Protein AF-A0A9D9C071-F1 (afdb_monomer)

Structure (mmCIF, N/CA/C/O backbone):
data_AF-A0A9D9C071-F1
#
_entry.id   AF-A0A9D9C071-F1
#
loop_
_atom_site.group_PDB
_atom_site.id
_atom_site.type_symbol
_atom_site.label_atom_id
_atom_site.label_alt_id
_atom_site.label_comp_id
_atom_site.label_asym_id
_atom_site.label_entity_id
_atom_site.label_seq_id
_atom_site.pdbx_PDB_ins_code
_atom_site.Cartn_x
_atom_site.Cartn_y
_atom_site.Cartn_z
_atom_site.occupancy
_atom_site.B_iso_or_equiv
_atom_site.auth_seq_id
_atom_site.auth_comp_id
_atom_site.auth_asym_id
_atom_site.auth_atom_id
_atom_site.pdbx_PDB_model_num
ATOM 1 N N . MET A 1 1 ? -13.114 8.561 6.175 1.00 58.69 1 MET A N 1
ATOM 2 C CA . MET A 1 1 ? -12.025 7.563 6.125 1.00 58.69 1 MET A CA 1
ATOM 3 C C . MET A 1 1 ? -11.274 7.795 4.827 1.00 58.69 1 MET A C 1
ATOM 5 O O . MET A 1 1 ? -11.938 8.010 3.815 1.00 58.69 1 MET A O 1
ATOM 9 N N . SER A 1 2 ? -9.944 7.856 4.873 1.00 79.31 2 SER A N 1
ATOM 10 C CA . SER A 1 2 ? -9.124 8.100 3.685 1.00 79.31 2 SER A CA 1
ATOM 11 C C . SER A 1 2 ? -9.409 7.060 2.600 1.00 79.31 2 SER A C 1
ATOM 13 O O . SER A 1 2 ? -9.508 5.869 2.895 1.00 79.31 2 SER A O 1
ATOM 15 N N . LYS A 1 3 ? -9.558 7.499 1.346 1.00 92.31 3 LYS A N 1
ATOM 16 C CA . LYS A 1 3 ? -9.709 6.593 0.192 1.00 92.31 3 LYS A CA 1
ATOM 17 C C . LYS A 1 3 ? -8.355 6.096 -0.331 1.00 92.31 3 LYS A C 1
ATOM 19 O O . LYS A 1 3 ? -8.338 5.247 -1.217 1.00 92.31 3 LYS A O 1
ATOM 24 N N . LEU A 1 4 ? -7.244 6.619 0.193 1.00 95.81 4 LEU A N 1
ATOM 25 C CA . LEU A 1 4 ? -5.896 6.367 -0.314 1.00 95.81 4 LEU A CA 1
ATOM 26 C C . LEU A 1 4 ? -5.486 4.903 -0.146 1.00 95.81 4 LEU A C 1
ATOM 28 O O . LEU A 1 4 ? -5.145 4.269 -1.134 1.00 95.81 4 LEU A O 1
ATOM 32 N N . LEU A 1 5 ? -5.636 4.323 1.050 1.00 96.06 5 LEU A N 1
ATOM 33 C CA . LEU A 1 5 ? -5.298 2.911 1.273 1.00 96.06 5 LEU A CA 1
ATOM 34 C C . LEU A 1 5 ? -6.132 1.965 0.395 1.00 96.06 5 LEU A C 1
ATOM 36 O O . LEU A 1 5 ? -5.618 0.991 -0.146 1.00 96.06 5 LEU A O 1
ATOM 40 N N . ALA A 1 6 ? -7.417 2.270 0.200 1.00 96.31 6 ALA A N 1
ATOM 41 C CA . ALA A 1 6 ? -8.261 1.483 -0.696 1.00 96.31 6 ALA A CA 1
ATOM 42 C C . ALA A 1 6 ? -7.769 1.558 -2.154 1.00 96.31 6 ALA A C 1
ATOM 44 O O . ALA A 1 6 ? -7.743 0.542 -2.842 1.00 96.31 6 ALA A O 1
ATOM 45 N N . ARG A 1 7 ? -7.336 2.740 -2.615 1.00 98.00 7 ARG A N 1
ATOM 46 C CA . ARG A 1 7 ? -6.738 2.922 -3.947 1.00 98.00 7 ARG A CA 1
ATOM 47 C C . ARG A 1 7 ? -5.400 2.202 -4.080 1.00 98.00 7 ARG A C 1
ATOM 49 O O . ARG A 1 7 ? -5.213 1.525 -5.083 1.00 98.00 7 ARG A O 1
ATOM 56 N N . ALA A 1 8 ? -4.531 2.288 -3.072 1.00 98.12 8 ALA A N 1
ATOM 57 C CA . ALA A 1 8 ? -3.249 1.584 -3.041 1.00 98.12 8 ALA A CA 1
ATOM 58 C C . ALA A 1 8 ? -3.438 0.077 -3.263 1.00 98.12 8 ALA A C 1
ATOM 60 O O . ALA A 1 8 ? -2.800 -0.518 -4.124 1.00 98.12 8 ALA A O 1
ATOM 61 N N . LYS A 1 9 ? -4.406 -0.522 -2.560 1.00 98.31 9 LYS A N 1
ATOM 62 C CA . LYS A 1 9 ? -4.756 -1.940 -2.713 1.00 98.31 9 LYS A CA 1
ATOM 63 C C . LYS A 1 9 ? -5.268 -2.291 -4.103 1.00 98.31 9 LYS A C 1
ATOM 65 O O . LYS A 1 9 ? -4.853 -3.297 -4.661 1.00 98.31 9 LYS A O 1
ATOM 70 N N . VAL A 1 10 ? -6.165 -1.477 -4.664 1.00 98.50 10 VAL A N 1
ATOM 71 C CA . VAL A 1 10 ? -6.670 -1.700 -6.030 1.00 98.50 10 VAL A CA 1
ATOM 72 C C . VAL A 1 10 ? -5.521 -1.642 -7.034 1.00 98.50 10 VAL A C 1
ATOM 74 O O . VAL A 1 10 ? -5.414 -2.517 -7.884 1.00 98.50 10 VAL A O 1
ATOM 77 N N . LYS A 1 11 ? -4.625 -0.661 -6.898 1.00 98.69 11 LYS A N 1
ATOM 78 C CA . LYS A 1 11 ? -3.434 -0.536 -7.742 1.00 98.69 11 LYS A CA 1
ATOM 79 C C . LYS A 1 11 ? -2.515 -1.746 -7.623 1.00 98.69 11 LYS A C 1
ATOM 81 O O . LYS A 1 11 ? -2.130 -2.308 -8.638 1.00 98.69 11 LYS A O 1
ATOM 86 N N . ARG A 1 12 ? -2.273 -2.233 -6.408 1.00 98.62 12 ARG A N 1
ATOM 87 C CA . ARG A 1 12 ? -1.483 -3.447 -6.186 1.00 98.62 12 ARG A CA 1
ATOM 88 C C . ARG A 1 12 ? -2.107 -4.704 -6.807 1.00 98.62 12 ARG A C 1
ATOM 90 O O . ARG A 1 12 ? -1.380 -5.530 -7.354 1.00 98.62 12 ARG A O 1
ATOM 97 N N . VAL A 1 13 ? -3.432 -4.848 -6.738 1.00 98.62 13 VAL A N 1
ATOM 98 C CA . VAL A 1 13 ? -4.162 -5.957 -7.380 1.00 98.62 13 VAL A CA 1
ATOM 99 C C . VAL A 1 13 ? -4.065 -5.872 -8.902 1.00 98.62 13 VAL A C 1
ATOM 101 O O . VAL A 1 13 ? -3.832 -6.892 -9.540 1.00 98.62 13 VAL A O 1
ATOM 104 N N . ASN A 1 14 ? -4.201 -4.676 -9.477 1.00 98.69 14 ASN A N 1
ATOM 105 C CA . ASN A 1 14 ? -4.024 -4.486 -10.915 1.00 98.69 14 ASN A CA 1
ATOM 106 C C . ASN A 1 14 ? -2.598 -4.851 -11.339 1.00 98.69 14 ASN A C 1
ATOM 108 O O . ASN A 1 14 ? -2.439 -5.680 -12.222 1.00 98.69 14 ASN A O 1
ATOM 112 N N . ALA A 1 15 ? -1.581 -4.367 -10.617 1.00 98.56 15 ALA A N 1
ATOM 113 C CA . ALA A 1 15 ? -0.191 -4.728 -10.883 1.00 98.56 15 ALA A CA 1
ATOM 114 C C . ALA A 1 15 ? 0.057 -6.246 -10.839 1.00 98.56 15 ALA A C 1
ATOM 116 O O . ALA A 1 15 ? 0.862 -6.753 -11.612 1.00 98.56 15 ALA A O 1
ATOM 117 N N . GLU A 1 16 ? -0.626 -6.986 -9.953 1.00 98.56 16 GLU A N 1
ATOM 118 C CA . GLU A 1 16 ? -0.542 -8.453 -9.924 1.00 98.56 16 GLU A CA 1
ATOM 119 C C . GLU A 1 16 ? -1.108 -9.085 -11.191 1.00 98.56 16 GLU A C 1
ATOM 121 O O . GLU A 1 16 ? -0.517 -10.012 -11.743 1.00 98.56 16 GLU A O 1
ATOM 126 N N . TYR A 1 17 ? -2.273 -8.602 -11.617 1.00 98.50 17 TYR A N 1
ATOM 127 C CA . TYR A 1 17 ? -2.902 -9.060 -12.841 1.00 98.50 17 TYR A CA 1
ATOM 128 C C . TYR A 1 17 ? -1.988 -8.787 -14.037 1.00 98.50 17 TYR A C 1
ATOM 130 O O . TYR A 1 17 ? -1.718 -9.702 -14.808 1.00 98.50 17 TYR A O 1
ATOM 138 N N . ASP A 1 18 ? -1.448 -7.575 -14.147 1.00 98.31 18 ASP A N 1
ATOM 139 C CA . ASP A 1 18 ? -0.549 -7.192 -15.234 1.00 98.31 18 ASP A CA 1
ATOM 140 C C . ASP A 1 18 ? 0.714 -8.068 -15.221 1.00 98.31 18 ASP A C 1
ATOM 142 O O . ASP A 1 18 ? 1.057 -8.681 -16.230 1.00 98.31 18 ASP A O 1
ATOM 146 N N . TYR A 1 19 ? 1.321 -8.269 -14.045 1.00 97.94 19 TYR A N 1
ATOM 147 C CA . TYR A 1 19 ? 2.501 -9.122 -13.868 1.00 97.94 19 TYR A CA 1
ATOM 148 C C . TYR A 1 19 ? 2.303 -10.549 -14.396 1.00 97.94 19 TYR A C 1
ATOM 150 O O . TYR A 1 19 ? 3.177 -11.109 -15.059 1.00 97.94 19 TYR A O 1
ATOM 158 N N . GLN A 1 20 ? 1.139 -11.147 -14.134 1.00 97.81 20 GLN A N 1
ATOM 159 C CA . GLN A 1 20 ? 0.810 -12.501 -14.593 1.00 97.81 20 GLN A CA 1
ATOM 160 C C . GLN A 1 20 ? 0.660 -12.602 -16.117 1.00 97.81 20 GLN A C 1
ATOM 162 O O . GLN A 1 20 ? 0.746 -13.705 -16.660 1.00 97.81 20 GLN A O 1
ATOM 167 N N . ASN A 1 21 ? 0.456 -11.474 -16.797 1.00 97.75 21 ASN A N 1
ATOM 168 C CA . ASN A 1 21 ? 0.226 -11.390 -18.235 1.00 97.75 21 ASN A CA 1
ATOM 169 C C . ASN A 1 21 ? 1.410 -10.779 -19.010 1.00 97.75 21 ASN A C 1
ATOM 171 O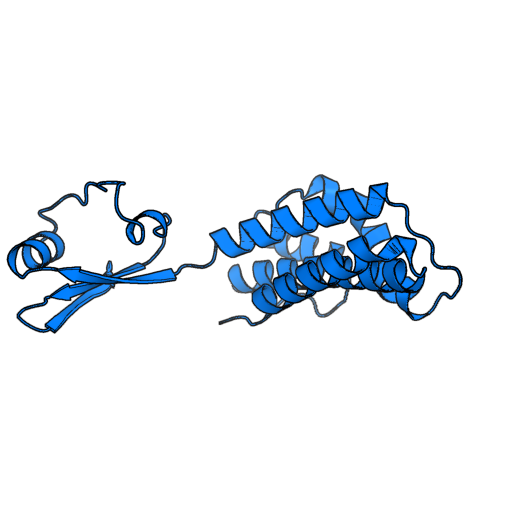 O . ASN A 1 21 ? 1.328 -10.685 -20.229 1.00 97.75 21 ASN A O 1
ATOM 175 N N . ILE A 1 22 ? 2.540 -10.465 -18.360 1.00 95.25 22 ILE A N 1
ATOM 176 C CA . ILE A 1 22 ? 3.752 -9.905 -19.005 1.00 95.25 22 ILE A CA 1
ATOM 177 C C . ILE A 1 22 ? 4.258 -10.748 -20.192 1.00 95.25 22 ILE A C 1
ATOM 179 O O . ILE A 1 22 ? 4.864 -10.227 -21.121 1.00 95.25 22 ILE A O 1
ATOM 183 N N . SER A 1 23 ? 4.020 -12.062 -20.193 1.00 94.12 23 SER A N 1
ATOM 184 C CA . SER A 1 23 ? 4.427 -12.936 -21.304 1.00 94.12 23 SER A CA 1
ATOM 185 C C . SER A 1 23 ? 3.551 -12.815 -22.555 1.00 94.12 23 SER A C 1
ATOM 187 O O . SER A 1 23 ? 3.905 -13.375 -23.593 1.00 94.12 23 SER A O 1
ATOM 189 N N . ILE A 1 24 ? 2.403 -12.142 -22.453 1.00 96.00 24 ILE A N 1
ATOM 190 C CA . ILE A 1 24 ? 1.425 -11.996 -23.533 1.00 96.00 24 ILE A CA 1
ATOM 191 C C . ILE A 1 24 ? 1.761 -10.786 -24.400 1.00 96.00 24 ILE A C 1
ATOM 193 O O . ILE A 1 24 ? 1.737 -10.899 -25.624 1.00 96.00 24 ILE A O 1
ATOM 197 N N . ASP A 1 25 ? 2.042 -9.650 -23.766 1.00 93.94 25 ASP A N 1
ATOM 198 C CA . ASP A 1 25 ? 2.227 -8.352 -24.412 1.00 93.94 25 ASP A CA 1
ATOM 199 C C . ASP A 1 25 ? 3.071 -7.451 -23.493 1.00 93.94 25 ASP A C 1
ATOM 201 O O . ASP A 1 25 ? 2.917 -7.502 -22.268 1.00 93.94 25 ASP A O 1
ATOM 205 N N . ASP A 1 26 ? 3.975 -6.658 -24.062 1.00 89.50 26 ASP A N 1
ATOM 206 C CA . ASP A 1 26 ? 4.862 -5.771 -23.304 1.00 89.50 26 ASP A CA 1
ATOM 207 C C . ASP A 1 26 ? 4.112 -4.603 -22.655 1.00 89.50 26 ASP A C 1
ATOM 209 O O . ASP A 1 26 ? 4.532 -4.150 -21.591 1.00 89.50 26 ASP A O 1
ATOM 213 N N . ALA A 1 27 ? 2.931 -4.231 -23.162 1.00 94.25 27 ALA A N 1
ATOM 214 C CA . ALA A 1 27 ? 2.045 -3.267 -22.507 1.00 94.25 27 ALA A CA 1
ATOM 215 C C . ALA A 1 27 ? 1.684 -3.665 -21.059 1.00 94.25 27 ALA A C 1
ATOM 217 O O . ALA A 1 27 ? 1.429 -2.805 -20.216 1.00 94.25 27 ALA A O 1
ATOM 218 N N . TYR A 1 28 ? 1.704 -4.963 -20.726 1.00 96.88 28 TYR A N 1
ATOM 219 C CA . TYR A 1 28 ? 1.502 -5.415 -19.346 1.00 96.88 28 TYR A CA 1
ATOM 220 C C . TYR A 1 28 ? 2.683 -5.088 -18.422 1.00 96.88 28 TYR A C 1
ATOM 222 O O . TYR A 1 28 ? 2.481 -4.953 -17.217 1.00 96.88 28 TYR A O 1
ATOM 230 N N . ILE A 1 29 ? 3.909 -4.950 -18.939 1.00 96.69 29 ILE A N 1
ATOM 231 C CA . ILE A 1 29 ? 5.049 -4.465 -18.143 1.00 96.69 29 ILE A CA 1
ATOM 232 C C . ILE A 1 29 ? 4.819 -2.999 -17.780 1.00 96.69 29 ILE A C 1
ATOM 234 O O . ILE A 1 29 ? 4.949 -2.635 -16.608 1.00 96.69 29 ILE A O 1
ATOM 238 N N . ASP A 1 30 ? 4.424 -2.189 -18.761 1.00 97.25 30 ASP A N 1
ATOM 239 C CA . ASP A 1 30 ? 4.143 -0.764 -18.590 1.00 97.25 30 ASP A CA 1
ATOM 240 C C . ASP A 1 30 ? 3.071 -0.549 -17.516 1.00 97.25 30 ASP A C 1
ATOM 242 O O . ASP A 1 30 ? 3.295 0.152 -16.520 1.00 97.25 30 ASP A O 1
ATOM 246 N N . ASP A 1 31 ? 1.932 -1.232 -17.667 1.00 97.69 31 ASP A N 1
ATOM 247 C CA . ASP A 1 31 ? 0.815 -1.160 -16.728 1.00 97.69 31 ASP A CA 1
ATOM 248 C C . ASP A 1 31 ? 1.200 -1.683 -15.335 1.00 97.69 31 ASP A C 1
ATOM 250 O O . ASP A 1 31 ? 0.845 -1.062 -14.324 1.00 97.69 31 ASP A O 1
ATOM 254 N N . CYS A 1 32 ? 1.978 -2.770 -15.252 1.00 98.31 32 CYS A N 1
ATOM 255 C CA . CYS A 1 32 ? 2.451 -3.321 -13.981 1.00 98.31 32 CYS A CA 1
ATOM 256 C C . CYS A 1 32 ? 3.307 -2.302 -13.217 1.00 98.31 32 CYS A C 1
ATOM 258 O O . CYS A 1 32 ? 3.025 -2.001 -12.051 1.00 98.31 32 CYS A O 1
ATOM 260 N N . CYS A 1 33 ? 4.313 -1.726 -13.879 1.00 98.38 33 CYS A N 1
ATOM 261 C CA . CYS A 1 33 ? 5.214 -0.731 -13.305 1.00 98.38 33 CYS A CA 1
ATOM 262 C C . CYS A 1 33 ? 4.460 0.530 -12.862 1.00 98.38 33 CYS A C 1
ATOM 264 O O . CYS A 1 33 ? 4.638 0.992 -11.730 1.00 98.38 33 CYS A O 1
ATOM 266 N N . TYR A 1 34 ? 3.557 1.043 -13.700 1.00 98.00 34 TYR A N 1
ATOM 267 C CA . TYR A 1 34 ? 2.714 2.188 -13.355 1.00 98.00 34 TYR A CA 1
ATOM 268 C C . TYR A 1 34 ? 1.827 1.902 -12.136 1.00 98.00 34 TYR A C 1
ATOM 270 O O . TYR A 1 34 ? 1.708 2.714 -11.215 1.00 98.00 34 TYR A O 1
ATOM 278 N N . ASN A 1 35 ? 1.193 0.730 -12.095 1.00 98.50 35 ASN A N 1
ATOM 279 C CA . ASN A 1 35 ? 0.321 0.359 -10.989 1.00 98.50 35 ASN A CA 1
ATOM 280 C C . ASN A 1 35 ? 1.101 0.117 -9.684 1.00 98.50 35 ASN A C 1
ATOM 282 O O . ASN A 1 35 ? 0.581 0.453 -8.618 1.00 98.50 35 ASN A O 1
ATOM 286 N N . LEU A 1 36 ? 2.335 -0.398 -9.736 1.00 98.62 36 LEU A N 1
ATOM 287 C CA . LEU A 1 36 ? 3.209 -0.526 -8.563 1.00 98.62 36 LEU A CA 1
ATOM 288 C C . LEU A 1 36 ? 3.632 0.834 -7.999 1.00 98.62 36 LEU A C 1
ATOM 290 O O . LEU A 1 36 ? 3.521 1.047 -6.790 1.00 98.62 36 LEU A O 1
ATOM 294 N N . GLU A 1 37 ? 4.052 1.762 -8.859 1.00 98.00 37 GLU A N 1
ATOM 295 C CA . GLU A 1 37 ? 4.381 3.137 -8.465 1.00 98.00 37 GLU A CA 1
ATOM 296 C C . GLU A 1 37 ? 3.190 3.786 -7.744 1.00 98.00 37 GLU A C 1
ATOM 298 O O . GLU A 1 37 ? 3.295 4.171 -6.575 1.00 98.00 37 GLU A O 1
ATOM 303 N N . GLN A 1 38 ? 2.011 3.763 -8.372 1.00 97.81 38 GLN A N 1
ATOM 304 C CA . GLN A 1 38 ? 0.789 4.333 -7.805 1.00 97.81 38 GLN A CA 1
ATOM 305 C C . GLN A 1 38 ? 0.373 3.660 -6.489 1.00 97.81 38 GLN A C 1
ATOM 307 O O . GLN A 1 38 ? -0.144 4.322 -5.582 1.00 97.81 38 GLN A O 1
ATOM 312 N N . ALA A 1 39 ? 0.569 2.344 -6.359 1.00 98.44 39 ALA A N 1
ATOM 313 C CA . ALA A 1 39 ? 0.270 1.621 -5.127 1.00 98.44 39 ALA A CA 1
ATOM 314 C C . ALA A 1 39 ? 1.116 2.142 -3.955 1.00 98.44 39 ALA A C 1
ATOM 316 O O . ALA A 1 39 ? 0.568 2.442 -2.888 1.00 98.44 39 ALA A O 1
ATOM 317 N N . ILE A 1 40 ? 2.423 2.305 -4.171 1.00 98.44 40 ILE A N 1
ATOM 318 C CA . ILE A 1 40 ? 3.354 2.848 -3.177 1.00 98.44 40 ILE A CA 1
ATOM 319 C C . ILE A 1 40 ? 3.007 4.305 -2.871 1.00 98.44 40 ILE A C 1
ATOM 321 O O . ILE A 1 40 ? 2.882 4.666 -1.699 1.00 98.44 40 ILE A O 1
ATOM 325 N N . GLU A 1 41 ? 2.787 5.134 -3.893 1.00 97.56 41 GLU A N 1
ATOM 326 C CA . GLU A 1 41 ? 2.461 6.550 -3.722 1.00 97.56 41 GLU A CA 1
ATOM 327 C C . GLU A 1 41 ? 1.218 6.729 -2.835 1.00 97.56 41 GLU A C 1
ATOM 329 O O . GLU A 1 41 ? 1.254 7.446 -1.828 1.00 97.56 41 GLU A O 1
ATOM 334 N N . PHE A 1 42 ? 0.119 6.033 -3.146 1.00 97.81 42 PHE A N 1
ATOM 335 C CA . PHE A 1 42 ? -1.103 6.107 -2.346 1.00 97.81 42 PHE A CA 1
ATOM 336 C C . PHE A 1 42 ? -0.906 5.603 -0.914 1.00 97.81 42 PHE A C 1
ATOM 338 O O . PHE A 1 42 ? -1.476 6.186 0.014 1.00 97.81 42 PHE A O 1
ATOM 345 N N . ALA A 1 43 ? -0.114 4.549 -0.710 1.00 97.88 43 ALA A N 1
ATOM 346 C CA . ALA A 1 43 ? 0.153 4.018 0.622 1.00 97.88 43 ALA A CA 1
ATOM 347 C C . ALA A 1 43 ? 0.985 4.998 1.470 1.00 97.88 43 ALA A C 1
ATOM 349 O O . ALA A 1 43 ? 0.649 5.255 2.626 1.00 97.88 43 ALA A O 1
ATOM 350 N N . LEU A 1 44 ? 2.007 5.638 0.894 1.00 97.88 44 LEU A N 1
ATOM 351 C CA . LEU A 1 44 ? 2.793 6.661 1.589 1.00 97.88 44 LEU A CA 1
ATOM 352 C C . LEU A 1 44 ? 1.955 7.902 1.914 1.00 97.88 44 LEU A C 1
ATOM 354 O O . LEU A 1 44 ? 2.013 8.398 3.040 1.00 97.88 44 LEU A O 1
ATOM 358 N N . LYS A 1 45 ? 1.122 8.372 0.977 1.00 97.00 45 LYS A N 1
ATOM 359 C CA . LYS A 1 45 ? 0.185 9.481 1.229 1.00 97.00 45 LYS A CA 1
ATOM 360 C C . LYS A 1 45 ? -0.783 9.146 2.365 1.00 97.00 45 LYS A C 1
ATOM 362 O O . LYS A 1 45 ? -1.030 9.987 3.226 1.00 97.00 45 LYS A O 1
ATOM 367 N N . TYR A 1 46 ? -1.281 7.908 2.408 1.00 96.50 46 TYR A N 1
ATOM 368 C CA . TYR A 1 46 ? -2.106 7.429 3.515 1.00 96.50 46 TYR A CA 1
ATOM 369 C C . TYR A 1 46 ? -1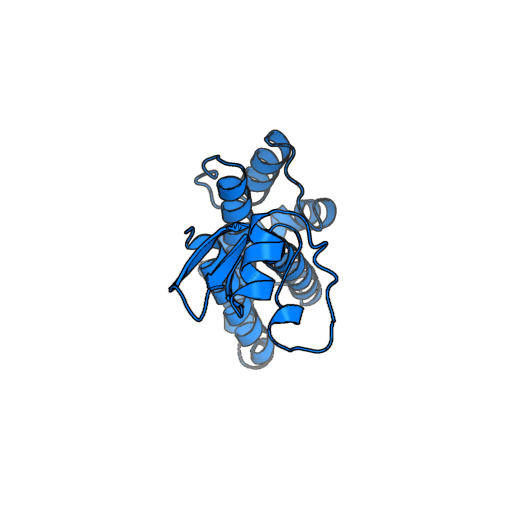.355 7.486 4.851 1.00 96.50 46 TYR A C 1
ATOM 371 O O . TYR A 1 46 ? -1.915 7.960 5.837 1.00 96.50 46 TYR A O 1
ATOM 379 N N . LEU A 1 47 ? -0.088 7.058 4.896 1.00 96.12 47 LEU A N 1
ATOM 380 C CA . LEU A 1 47 ? 0.724 7.164 6.110 1.00 96.12 47 LEU A CA 1
ATOM 381 C C . LEU A 1 47 ? 0.887 8.618 6.564 1.00 96.12 47 LEU A C 1
ATOM 383 O O . LEU A 1 47 ? 0.812 8.874 7.765 1.00 96.12 47 LEU A O 1
ATOM 387 N N . VAL A 1 48 ? 1.064 9.573 5.645 1.00 95.56 48 VAL A N 1
ATOM 388 C CA . VAL A 1 48 ? 1.150 10.997 6.010 1.00 95.56 48 VAL A CA 1
ATOM 389 C C . VAL A 1 48 ? -0.164 11.465 6.644 1.00 95.56 48 VAL A C 1
ATOM 391 O O . VAL A 1 48 ? -0.137 12.037 7.735 1.00 95.56 48 VAL A O 1
ATOM 394 N N . GLU A 1 49 ? -1.311 11.130 6.039 1.00 94.19 49 GLU A N 1
ATOM 395 C CA . GLU A 1 49 ? -2.632 11.463 6.597 1.00 94.19 49 GLU A CA 1
ATOM 396 C C . GLU A 1 49 ? -2.861 10.831 7.977 1.00 94.19 49 GLU A C 1
ATOM 398 O O . GLU A 1 49 ? -3.415 11.471 8.872 1.00 94.19 49 GLU A O 1
ATOM 403 N N . MET A 1 50 ? -2.419 9.587 8.189 1.00 91.12 50 MET A N 1
ATOM 404 C CA . MET A 1 50 ? -2.543 8.912 9.490 1.00 91.12 50 MET A CA 1
ATOM 405 C C . MET A 1 50 ? -1.672 9.542 10.579 1.00 91.12 50 MET A C 1
ATOM 407 O O . MET A 1 50 ? -1.963 9.367 11.762 1.00 91.12 50 MET A O 1
ATOM 411 N N . ASN A 1 51 ? -0.648 10.305 10.196 1.00 91.25 51 ASN A N 1
ATOM 412 C CA . ASN A 1 51 ? 0.161 11.112 11.107 1.00 91.25 51 ASN A CA 1
ATOM 413 C C . ASN A 1 51 ? -0.368 12.553 11.262 1.00 91.25 51 ASN A C 1
ATOM 415 O O . ASN A 1 51 ? 0.294 13.378 11.885 1.00 91.25 51 ASN A O 1
ATOM 419 N N . GLY A 1 52 ? -1.573 12.852 10.758 1.00 90.50 52 GLY A N 1
ATOM 420 C CA . GLY A 1 52 ? -2.274 14.118 10.998 1.00 90.50 52 GLY A CA 1
ATOM 421 C C . GLY A 1 52 ? -1.857 15.271 10.086 1.00 90.50 52 GLY A C 1
ATOM 422 O O . GLY A 1 52 ? -2.166 16.421 10.387 1.00 90.50 52 GLY A O 1
ATOM 423 N N . GLU A 1 53 ? -1.174 14.977 8.983 1.00 93.69 53 GLU A N 1
ATOM 424 C CA . GLU A 1 53 ? -0.612 15.971 8.069 1.00 93.69 53 GLU A CA 1
ATOM 425 C C . GLU A 1 53 ? -1.123 15.784 6.641 1.00 93.69 53 GLU A C 1
ATOM 427 O O . GLU A 1 53 ? -1.580 14.707 6.258 1.00 93.69 53 GLU A O 1
ATOM 432 N N . ASN A 1 54 ? -1.000 16.835 5.830 1.00 93.62 54 ASN A N 1
ATOM 433 C CA . ASN A 1 54 ? -1.257 16.737 4.397 1.00 93.62 54 ASN A CA 1
ATOM 434 C C . ASN A 1 54 ? -0.022 16.178 3.681 1.00 93.62 54 ASN A C 1
ATOM 436 O O . ASN A 1 54 ? 1.118 16.554 3.984 1.00 93.62 54 ASN A O 1
ATOM 440 N N . TYR A 1 55 ? -0.258 15.285 2.723 1.00 93.38 55 TYR A N 1
ATOM 441 C CA . TYR A 1 55 ? 0.787 14.747 1.860 1.00 93.38 55 TYR A CA 1
ATOM 442 C C . TYR A 1 55 ? 1.299 15.794 0.866 1.00 93.38 55 TYR A C 1
ATOM 444 O O . TYR A 1 55 ? 0.648 16.806 0.606 1.00 93.38 55 TYR A O 1
ATOM 452 N N . VAL A 1 56 ? 2.480 15.548 0.297 1.00 90.56 56 VAL A N 1
ATOM 453 C CA . VAL A 1 56 ? 3.047 16.437 -0.726 1.00 90.56 56 VAL A CA 1
ATOM 454 C C . VAL A 1 56 ? 2.292 16.233 -2.042 1.00 90.56 56 VAL A C 1
ATOM 456 O O . VAL A 1 56 ? 2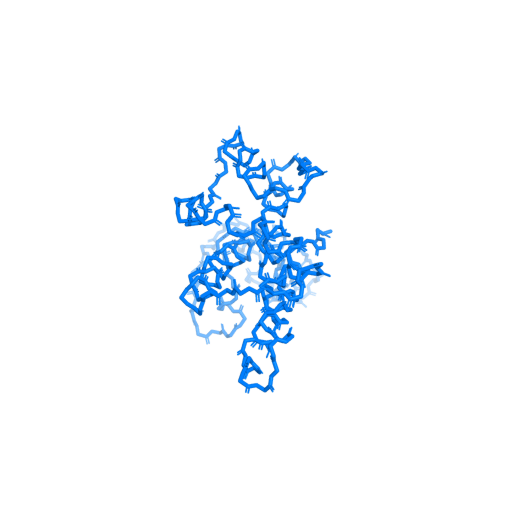.071 15.100 -2.458 1.00 90.56 56 VAL A O 1
ATOM 459 N N . GLU A 1 57 ? 1.880 17.303 -2.715 1.00 86.81 57 GLU A N 1
ATOM 460 C CA . GLU A 1 57 ? 1.194 17.220 -4.015 1.00 86.81 57 GLU A CA 1
ATOM 461 C C . GLU A 1 57 ? 2.196 17.151 -5.179 1.00 86.81 57 GLU A C 1
ATOM 463 O O . GLU A 1 57 ? 2.160 17.940 -6.118 1.00 86.81 57 GLU A O 1
ATOM 468 N N . ASN A 1 58 ? 3.131 16.209 -5.092 1.00 82.56 58 ASN A N 1
ATOM 469 C CA . ASN A 1 58 ? 3.989 15.797 -6.193 1.00 82.56 58 ASN A CA 1
ATOM 470 C C . ASN A 1 58 ? 4.045 14.263 -6.225 1.00 82.56 58 ASN A C 1
ATOM 472 O O . ASN A 1 58 ? 3.920 13.609 -5.187 1.00 82.56 58 ASN A O 1
ATOM 476 N N . HIS A 1 59 ? 4.223 13.696 -7.413 1.00 79.75 59 HIS A N 1
ATOM 477 C CA . HIS A 1 59 ? 4.332 12.249 -7.617 1.00 79.75 59 HIS A CA 1
ATOM 478 C C . HIS A 1 59 ? 5.725 11.705 -7.241 1.00 79.75 59 HIS A C 1
ATOM 480 O O . HIS A 1 59 ? 6.185 10.697 -7.755 1.00 79.75 59 HIS A O 1
ATOM 486 N N . ASP A 1 60 ? 6.439 12.393 -6.340 1.00 92.31 60 ASP A N 1
ATOM 487 C CA . ASP A 1 60 ? 7.788 12.008 -5.929 1.00 92.31 60 ASP A CA 1
ATOM 488 C C . ASP A 1 60 ? 7.744 11.206 -4.625 1.00 92.31 60 ASP A C 1
ATOM 490 O O . ASP A 1 60 ? 7.501 11.740 -3.532 1.00 92.31 60 ASP A O 1
ATOM 494 N N . ILE A 1 61 ? 8.075 9.920 -4.723 1.00 95.25 61 ILE A N 1
ATOM 495 C CA . ILE A 1 61 ? 8.186 9.008 -3.584 1.00 95.25 61 ILE A CA 1
ATOM 496 C C . ILE A 1 61 ? 9.139 9.555 -2.511 1.00 95.25 61 ILE A C 1
ATOM 498 O O . ILE A 1 61 ? 8.829 9.501 -1.316 1.00 95.25 61 ILE A O 1
ATOM 502 N N . ARG A 1 62 ? 10.272 10.164 -2.892 1.00 96.19 62 ARG A N 1
ATOM 503 C CA . ARG A 1 62 ? 11.239 10.719 -1.927 1.00 96.19 62 ARG A CA 1
ATOM 504 C C . ARG A 1 62 ? 10.654 11.886 -1.150 1.00 96.19 62 ARG A C 1
ATOM 506 O O . ARG A 1 62 ? 10.966 12.030 0.035 1.00 96.19 62 ARG A O 1
ATOM 513 N N . ALA A 1 63 ? 9.816 12.705 -1.780 1.00 95.69 63 ALA A N 1
ATOM 514 C CA . ALA A 1 63 ? 9.161 13.820 -1.108 1.00 95.69 63 ALA A CA 1
ATOM 515 C C . ALA A 1 63 ? 8.224 13.314 -0.002 1.00 95.69 63 ALA A C 1
ATOM 517 O O . ALA A 1 63 ? 8.299 13.804 1.130 1.00 95.69 63 ALA A O 1
ATOM 518 N N . GLN A 1 64 ? 7.438 12.266 -0.278 1.00 96.38 64 GLN A N 1
ATOM 519 C CA . GLN A 1 64 ? 6.597 11.628 0.741 1.00 96.38 64 GLN A CA 1
ATOM 520 C C . GLN A 1 64 ? 7.433 11.002 1.861 1.00 96.38 64 GLN A C 1
ATOM 522 O O . GLN A 1 64 ? 7.151 11.221 3.039 1.00 96.38 64 GLN A O 1
ATOM 527 N N . MET A 1 65 ? 8.507 10.281 1.524 1.00 97.50 65 MET A N 1
ATOM 528 C CA . MET A 1 65 ? 9.403 9.684 2.523 1.00 97.50 65 MET A CA 1
ATOM 529 C C . MET A 1 65 ? 10.038 10.737 3.434 1.00 97.50 65 MET A C 1
ATOM 531 O O . MET A 1 65 ? 10.133 10.543 4.645 1.00 97.50 65 MET A O 1
ATOM 535 N N . ASN A 1 66 ? 10.480 11.862 2.873 1.00 96.94 66 ASN A N 1
ATOM 536 C CA . ASN A 1 66 ? 11.076 12.948 3.645 1.00 96.94 66 ASN A CA 1
ATOM 537 C C . ASN A 1 66 ? 10.040 13.605 4.570 1.00 96.94 66 ASN A C 1
ATOM 539 O O . ASN A 1 66 ? 10.359 13.896 5.725 1.00 96.94 66 ASN A O 1
ATOM 543 N N . LYS A 1 67 ? 8.791 13.769 4.108 1.00 97.00 67 LYS A N 1
ATOM 544 C CA . LYS A 1 67 ? 7.678 14.231 4.949 1.00 97.00 67 LYS A CA 1
ATOM 545 C C . LYS A 1 67 ? 7.423 13.255 6.098 1.00 97.00 67 LYS A C 1
ATOM 547 O O . LYS A 1 67 ? 7.464 13.677 7.248 1.00 97.00 67 LYS A O 1
ATOM 552 N N . LEU A 1 68 ? 7.261 11.962 5.828 1.00 97.12 68 LEU A N 1
ATOM 553 C CA . LEU A 1 68 ? 7.072 10.933 6.861 1.00 97.12 68 LEU A CA 1
ATOM 554 C C . LEU A 1 68 ? 8.210 10.914 7.888 1.00 97.12 68 LEU A C 1
ATOM 556 O O . LEU A 1 68 ? 7.963 10.866 9.092 1.00 97.12 68 LEU A O 1
ATOM 560 N N . LYS A 1 69 ? 9.455 11.052 7.429 1.00 96.75 69 LYS A N 1
ATOM 561 C CA . LYS A 1 69 ? 10.625 11.139 8.306 1.00 96.75 69 LYS A CA 1
ATOM 562 C C . LYS A 1 69 ? 10.586 12.364 9.216 1.00 96.75 69 LYS A C 1
ATOM 564 O O . LYS A 1 69 ? 10.910 12.246 10.392 1.00 96.75 69 LYS A O 1
ATOM 569 N N . SER A 1 70 ? 10.144 13.518 8.710 1.00 96.62 70 SER A N 1
ATOM 570 C CA . SER A 1 70 ? 9.964 14.726 9.533 1.00 96.62 70 SER A CA 1
ATOM 571 C C . SER A 1 70 ? 8.899 14.564 10.628 1.00 96.62 70 SER A C 1
ATOM 573 O O . SER A 1 70 ? 8.949 15.260 11.637 1.00 96.62 70 SER A O 1
ATOM 575 N N . LEU A 1 71 ? 7.976 13.612 10.454 1.00 95.50 71 LEU A N 1
ATOM 576 C CA . LEU A 1 71 ? 6.933 13.258 11.420 1.00 95.50 71 LEU A CA 1
ATOM 577 C C . LEU A 1 71 ? 7.359 12.145 12.386 1.00 95.50 71 LEU A C 1
ATOM 579 O O . LEU A 1 71 ? 6.548 11.705 13.195 1.00 95.50 71 LEU A O 1
ATOM 583 N N . ASN A 1 72 ? 8.609 11.669 12.307 1.00 95.50 72 ASN A N 1
ATOM 584 C CA . ASN A 1 72 ? 9.080 10.462 12.998 1.00 95.50 72 ASN A CA 1
ATOM 585 C C . ASN A 1 72 ? 8.190 9.230 12.730 1.00 95.50 72 ASN A C 1
ATOM 587 O O . ASN A 1 72 ? 8.081 8.338 13.574 1.00 95.50 72 ASN A O 1
ATOM 591 N N . ALA A 1 73 ? 7.548 9.173 11.559 1.00 94.81 73 ALA A N 1
ATOM 592 C CA . ALA A 1 73 ? 6.723 8.043 11.167 1.00 94.81 73 ALA A CA 1
ATOM 593 C C . ALA A 1 73 ? 7.602 6.864 10.729 1.00 94.81 73 ALA A C 1
ATOM 595 O O . ALA A 1 73 ? 8.593 7.034 10.019 1.00 94.81 73 ALA A O 1
ATOM 596 N N . TYR A 1 74 ? 7.214 5.655 11.133 1.00 95.69 74 TYR A N 1
ATOM 597 C CA . TYR A 1 74 ? 7.849 4.431 10.653 1.00 95.69 74 TYR A CA 1
ATOM 598 C C . TYR A 1 74 ? 7.445 4.142 9.202 1.00 95.69 74 TYR A C 1
ATOM 600 O O . TYR A 1 74 ? 6.260 4.203 8.865 1.00 95.69 74 TYR A O 1
ATOM 608 N N . ILE A 1 75 ? 8.432 3.797 8.371 1.00 96.75 75 ILE A N 1
ATOM 609 C CA . ILE A 1 75 ? 8.255 3.395 6.974 1.00 96.75 75 ILE A CA 1
ATOM 610 C C . ILE A 1 75 ? 8.827 1.976 6.820 1.00 96.75 75 ILE A C 1
ATOM 612 O O . ILE A 1 75 ? 10.033 1.791 7.024 1.00 96.75 75 ILE A O 1
ATOM 616 N N . PRO A 1 76 ? 8.003 0.971 6.479 1.00 97.00 76 PRO A N 1
ATOM 617 C CA . PRO A 1 76 ? 8.492 -0.362 6.136 1.00 97.00 76 PRO A CA 1
ATOM 618 C C . PRO A 1 76 ? 9.484 -0.304 4.973 1.00 97.00 76 PRO A C 1
ATOM 620 O O . PRO A 1 76 ? 9.272 0.450 4.026 1.00 97.00 76 PRO A O 1
ATOM 623 N N . CYS A 1 77 ? 10.565 -1.083 5.064 1.00 96.31 77 CYS A N 1
ATOM 624 C CA . CYS A 1 77 ? 11.606 -1.162 4.033 1.00 96.31 77 CYS A CA 1
ATOM 625 C C . CYS A 1 77 ? 12.141 0.220 3.581 1.00 96.31 77 CYS A C 1
ATOM 627 O O . CYS A 1 77 ? 12.383 0.443 2.398 1.00 96.31 77 CYS A O 1
ATOM 629 N N . GLU A 1 78 ? 12.303 1.187 4.508 1.00 97.50 78 GLU A N 1
ATOM 630 C CA . GLU A 1 78 ? 12.705 2.572 4.171 1.00 97.50 78 GLU A CA 1
ATOM 631 C C . GLU A 1 78 ? 13.984 2.624 3.322 1.00 97.50 78 GLU A C 1
ATOM 633 O O . GLU A 1 78 ? 14.098 3.456 2.421 1.00 97.50 78 GLU A O 1
ATOM 638 N N . LYS A 1 79 ? 14.974 1.780 3.630 1.00 97.75 79 LYS A N 1
ATOM 639 C CA . LYS A 1 79 ? 16.273 1.817 2.948 1.00 97.75 79 LYS A CA 1
ATOM 640 C C . LYS A 1 79 ? 16.135 1.347 1.508 1.00 97.75 79 LYS A C 1
ATOM 642 O O . LYS A 1 79 ? 16.598 2.036 0.606 1.00 97.75 79 LYS A O 1
ATOM 647 N N . GLU A 1 80 ? 15.468 0.222 1.319 1.00 98.12 80 GLU A N 1
ATOM 648 C CA . GLU A 1 80 ? 15.193 -0.416 0.040 1.00 98.12 80 GLU A CA 1
ATOM 649 C C . GLU A 1 80 ? 14.340 0.516 -0.826 1.00 98.12 80 GLU A C 1
ATOM 651 O O . GLU A 1 80 ? 14.750 0.893 -1.922 1.00 98.12 80 GLU A O 1
ATOM 656 N N . LEU A 1 81 ? 13.237 1.040 -0.281 1.00 98.06 81 LEU A N 1
ATOM 657 C CA . LEU A 1 81 ? 12.397 2.023 -0.965 1.00 98.06 81 LEU A CA 1
ATOM 658 C C . LEU A 1 81 ? 13.204 3.254 -1.406 1.00 98.06 81 LEU A C 1
ATOM 660 O O . LEU A 1 81 ? 13.027 3.752 -2.515 1.00 98.06 81 LEU A O 1
ATOM 664 N N . ARG A 1 82 ? 14.129 3.747 -0.570 1.00 97.44 82 ARG A N 1
ATOM 665 C CA . ARG A 1 82 ? 14.962 4.911 -0.912 1.00 97.44 82 ARG A CA 1
ATOM 666 C C . ARG A 1 82 ? 15.941 4.615 -2.048 1.00 97.44 82 ARG A C 1
ATOM 668 O O . ARG A 1 82 ? 16.207 5.523 -2.843 1.00 97.44 82 ARG A O 1
ATOM 675 N N . LEU A 1 83 ? 16.477 3.395 -2.104 1.00 97.69 83 LEU A N 1
ATOM 676 C CA . LEU A 1 83 ? 17.359 2.937 -3.179 1.00 97.69 83 LEU A CA 1
ATOM 677 C C . LEU A 1 83 ? 16.593 2.861 -4.507 1.00 97.69 83 LEU A C 1
ATOM 679 O O . LEU A 1 83 ? 17.051 3.438 -5.491 1.00 97.69 83 LEU A O 1
ATOM 683 N N . HIS A 1 84 ? 15.391 2.279 -4.505 1.00 97.50 84 HIS A N 1
ATOM 684 C CA . HIS A 1 84 ? 14.559 2.137 -5.707 1.00 97.50 84 HIS A CA 1
ATOM 685 C C . HIS A 1 84 ? 13.772 3.398 -6.090 1.00 97.50 84 HIS A C 1
ATOM 687 O O . HIS A 1 84 ? 13.223 3.459 -7.185 1.00 97.50 84 HIS A O 1
ATOM 693 N N . ALA A 1 85 ? 13.734 4.440 -5.252 1.00 96.56 85 ALA A N 1
ATOM 694 C CA . ALA A 1 85 ? 12.893 5.617 -5.491 1.00 96.56 85 ALA A CA 1
ATOM 695 C C . ALA A 1 85 ? 13.128 6.305 -6.850 1.00 96.56 85 ALA A C 1
ATOM 697 O O . ALA A 1 85 ? 12.204 6.899 -7.391 1.00 96.56 85 ALA A O 1
ATOM 698 N N . SER A 1 86 ? 14.344 6.243 -7.411 1.00 95.50 86 SER A N 1
ATOM 699 C CA . SER A 1 86 ? 14.589 6.794 -8.753 1.00 95.50 86 SER A CA 1
ATOM 700 C C . SER A 1 86 ? 13.884 5.990 -9.841 1.00 95.50 86 SER A C 1
ATOM 702 O O . SER A 1 86 ? 13.267 6.586 -10.715 1.00 95.50 86 SER A O 1
ATOM 704 N N . THR A 1 87 ? 13.984 4.662 -9.761 1.00 96.06 87 THR A N 1
ATOM 705 C CA . THR A 1 87 ? 13.342 3.711 -10.673 1.00 96.06 87 THR A CA 1
ATOM 706 C C . THR A 1 87 ? 11.826 3.814 -10.563 1.00 96.06 87 THR A C 1
ATOM 708 O O . THR A 1 87 ? 11.142 3.986 -11.560 1.00 96.06 87 THR A O 1
ATOM 711 N N . ILE A 1 88 ? 11.297 3.817 -9.336 1.00 96.44 88 ILE A N 1
ATOM 712 C CA . ILE A 1 88 ? 9.854 3.933 -9.093 1.00 96.44 88 ILE A CA 1
ATOM 713 C C . ILE A 1 88 ? 9.313 5.250 -9.667 1.00 96.44 88 ILE A C 1
ATOM 715 O O . ILE A 1 88 ? 8.331 5.238 -10.396 1.00 96.44 88 ILE A O 1
ATOM 719 N N . ASN A 1 89 ? 9.973 6.383 -9.400 1.00 95.19 89 ASN A N 1
ATOM 720 C CA . ASN A 1 89 ? 9.534 7.671 -9.941 1.00 95.19 89 ASN A CA 1
ATOM 721 C C . ASN A 1 89 ? 9.596 7.715 -11.480 1.00 95.19 89 ASN A C 1
ATOM 723 O O . ASN A 1 89 ? 8.774 8.391 -12.095 1.00 95.19 89 ASN A O 1
ATOM 727 N N . SER A 1 90 ? 10.564 7.041 -12.118 1.00 95.31 90 SER A N 1
ATOM 728 C CA . SER A 1 90 ? 10.640 7.034 -13.584 1.00 95.31 90 SER A CA 1
ATOM 729 C C . SER A 1 90 ? 9.473 6.264 -14.202 1.00 95.31 90 SER A C 1
ATOM 731 O O . SER A 1 90 ? 8.941 6.691 -15.227 1.00 95.31 90 SER A O 1
ATOM 733 N N . TRP A 1 91 ? 9.000 5.204 -13.537 1.00 96.12 91 TRP A N 1
ATOM 734 C CA . TRP A 1 91 ? 7.849 4.419 -13.982 1.00 96.12 91 TRP A CA 1
ATOM 735 C C . TRP A 1 91 ? 6.559 5.229 -14.081 1.00 96.12 91 TRP A C 1
ATOM 737 O O . TRP A 1 91 ? 5.724 4.905 -14.915 1.00 96.12 91 TRP A O 1
ATOM 747 N N . GLU A 1 92 ? 6.382 6.304 -13.310 1.00 91.62 92 GLU A N 1
ATOM 748 C CA . GLU A 1 92 ? 5.187 7.151 -13.418 1.00 91.62 92 GLU A CA 1
ATOM 749 C C . GLU A 1 92 ? 5.061 7.792 -14.812 1.00 91.62 92 GLU A C 1
ATOM 751 O O . GLU A 1 92 ? 3.959 7.970 -15.331 1.00 91.62 92 GLU A O 1
ATOM 756 N N . VAL A 1 93 ? 6.184 8.163 -15.430 1.00 90.19 93 VAL A N 1
ATOM 757 C CA . VAL A 1 93 ? 6.215 8.910 -16.696 1.00 90.19 93 VAL A CA 1
ATOM 758 C C . VAL A 1 93 ? 6.578 7.995 -17.860 1.00 90.19 93 VAL A C 1
ATOM 760 O O . VAL A 1 93 ? 5.902 8.014 -18.884 1.00 90.19 93 VAL A O 1
ATOM 763 N N . GLU A 1 94 ? 7.625 7.186 -17.721 1.00 94.69 94 GLU A N 1
ATOM 764 C CA . GLU A 1 94 ? 8.175 6.416 -18.838 1.00 94.69 94 GLU A CA 1
ATOM 765 C C . GLU A 1 94 ? 7.198 5.352 -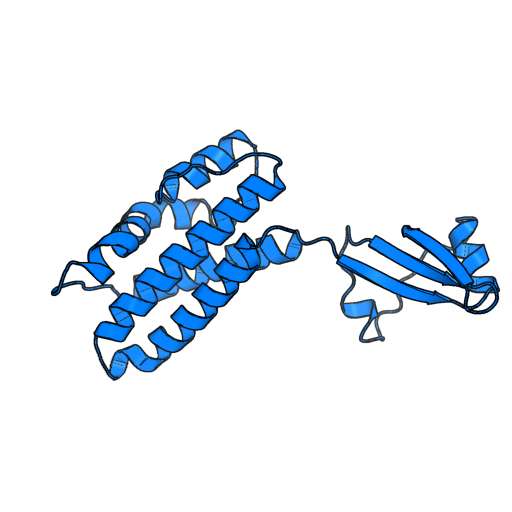19.345 1.00 94.69 94 GLU A C 1
ATOM 767 O O . GLU A 1 94 ? 7.005 5.266 -20.551 1.00 94.69 94 GLU A O 1
ATOM 772 N N . THR A 1 95 ? 6.483 4.657 -18.456 1.00 93.81 95 THR A N 1
ATOM 773 C CA . THR A 1 95 ? 5.472 3.638 -18.823 1.00 93.81 95 THR A CA 1
ATOM 774 C C . THR A 1 95 ? 4.317 4.182 -19.668 1.00 93.81 95 THR A C 1
ATOM 776 O O . THR A 1 95 ? 3.595 3.426 -20.300 1.00 93.81 95 THR A O 1
ATOM 779 N N . ARG A 1 96 ? 4.093 5.502 -19.670 1.00 89.75 96 ARG A N 1
ATOM 780 C CA . ARG A 1 96 ? 2.982 6.134 -20.402 1.00 89.75 96 ARG A CA 1
ATOM 781 C C . ARG A 1 96 ? 3.406 6.803 -21.700 1.00 89.75 96 ARG A C 1
ATOM 783 O O . ARG A 1 96 ? 2.550 7.105 -22.530 1.00 89.75 96 ARG A O 1
ATOM 790 N N . TYR A 1 97 ? 4.686 7.143 -21.824 1.00 89.31 97 TYR A N 1
ATOM 791 C CA . TYR A 1 97 ? 5.161 8.068 -22.856 1.00 89.31 97 TYR A CA 1
ATOM 792 C C . TYR A 1 97 ? 6.418 7.594 -23.586 1.00 89.31 97 TYR A C 1
ATOM 794 O O . TYR A 1 97 ? 6.815 8.235 -24.560 1.00 89.31 97 TYR A O 1
ATOM 802 N N . ASN A 1 98 ? 7.071 6.529 -23.121 1.00 90.50 98 ASN A N 1
ATOM 803 C CA . ASN A 1 98 ? 8.248 5.964 -23.760 1.00 90.50 98 ASN A CA 1
ATOM 804 C C . ASN A 1 98 ? 7.909 4.602 -24.372 1.00 90.50 98 ASN A C 1
ATOM 806 O O . ASN A 1 98 ? 7.933 3.597 -23.675 1.00 90.50 98 ASN A O 1
ATOM 810 N N . ASP A 1 99 ? 7.718 4.567 -25.691 1.00 87.25 99 ASP A N 1
ATOM 811 C CA . ASP A 1 99 ? 7.460 3.332 -26.452 1.00 87.25 99 ASP A CA 1
ATOM 812 C C . ASP A 1 99 ? 8.585 2.280 -26.335 1.00 87.25 99 ASP A C 1
ATOM 814 O O . ASP A 1 99 ? 8.413 1.142 -26.751 1.00 87.25 99 ASP A O 1
ATOM 818 N N . ASN A 1 100 ? 9.762 2.654 -25.815 1.00 90.62 100 ASN A N 1
ATOM 819 C CA . ASN A 1 100 ? 10.882 1.741 -25.566 1.00 90.62 100 ASN A CA 1
ATOM 820 C C . ASN A 1 100 ? 11.133 1.543 -24.065 1.00 90.62 100 ASN A C 1
ATOM 822 O O . ASN A 1 100 ? 12.283 1.359 -23.651 1.00 90.62 100 ASN A O 1
ATOM 826 N N . PHE A 1 101 ? 10.101 1.681 -23.232 1.00 92.38 101 PHE A N 1
ATOM 827 C CA . PHE A 1 101 ? 10.216 1.399 -21.811 1.00 92.38 101 PHE A CA 1
ATOM 828 C C . PHE A 1 101 ? 10.633 -0.057 -21.589 1.00 92.38 101 PHE A C 1
ATOM 830 O O . PHE A 1 101 ? 10.182 -0.978 -22.264 1.00 92.38 101 PHE A O 1
ATOM 837 N N . VAL A 1 102 ? 11.544 -0.259 -20.641 1.00 90.19 102 VAL A N 1
ATOM 838 C CA . VAL A 1 102 ? 11.987 -1.586 -20.223 1.00 90.19 102 VAL A CA 1
ATOM 839 C C . VAL A 1 102 ? 12.175 -1.557 -18.717 1.00 90.19 102 VAL A C 1
ATOM 841 O O . VAL A 1 102 ? 12.837 -0.666 -18.182 1.00 90.19 102 VAL A O 1
ATOM 844 N N . ALA A 1 103 ? 11.646 -2.571 -18.043 1.00 94.81 103 ALA A N 1
ATOM 845 C CA . ALA A 1 103 ? 11.883 -2.819 -16.631 1.00 94.81 103 ALA A CA 1
ATOM 846 C C . ALA A 1 103 ? 12.462 -4.221 -16.431 1.00 94.81 103 ALA A C 1
ATOM 848 O O . ALA A 1 103 ? 12.101 -5.172 -17.129 1.00 94.81 103 ALA A O 1
ATOM 849 N N . LEU A 1 104 ? 13.365 -4.359 -15.460 1.00 95.69 104 LEU A N 1
ATOM 850 C CA . LEU A 1 104 ? 13.847 -5.670 -15.047 1.00 95.69 104 LEU A CA 1
ATOM 851 C C . LEU A 1 104 ? 12.775 -6.358 -14.200 1.00 95.69 104 LEU A C 1
ATOM 853 O O . LEU A 1 104 ? 12.193 -5.759 -13.297 1.00 95.69 104 LEU A O 1
ATOM 857 N N . ILE A 1 105 ? 12.557 -7.650 -14.450 1.00 96.38 105 ILE A N 1
ATOM 858 C CA . ILE A 1 105 ? 11.645 -8.472 -13.640 1.00 96.38 105 ILE A CA 1
ATOM 859 C C . ILE A 1 105 ? 12.087 -8.503 -12.169 1.00 96.38 105 ILE A C 1
ATOM 861 O O . ILE A 1 105 ? 11.252 -8.575 -11.272 1.00 96.38 105 ILE A O 1
ATOM 865 N N . GLU A 1 106 ? 13.391 -8.424 -11.912 1.00 97.25 106 GLU A N 1
ATOM 866 C CA . GLU A 1 106 ? 13.962 -8.331 -10.564 1.00 97.25 106 GLU A CA 1
ATOM 867 C C . GLU A 1 106 ? 13.511 -7.043 -9.858 1.00 97.25 106 GLU A C 1
ATOM 869 O O . GLU A 1 106 ? 12.936 -7.129 -8.776 1.00 97.25 106 GLU A O 1
ATOM 874 N N . ASP A 1 107 ? 13.628 -5.883 -10.517 1.00 97.56 107 ASP A N 1
ATOM 875 C CA . ASP A 1 107 ? 13.141 -4.604 -9.978 1.00 97.56 107 ASP A CA 1
ATOM 876 C C . ASP A 1 107 ? 11.627 -4.639 -9.711 1.00 97.56 107 ASP A C 1
ATOM 878 O O . ASP A 1 107 ? 11.159 -4.145 -8.685 1.00 97.56 107 ASP A O 1
ATOM 882 N N . ILE A 1 108 ? 10.845 -5.244 -10.613 1.00 98.19 108 ILE A N 1
ATOM 883 C CA . ILE A 1 108 ? 9.392 -5.406 -10.441 1.00 98.19 108 ILE A CA 1
ATOM 884 C C . ILE A 1 108 ? 9.071 -6.235 -9.196 1.00 98.19 108 ILE A C 1
ATOM 886 O O . ILE A 1 108 ? 8.191 -5.855 -8.423 1.00 98.19 108 ILE A O 1
ATOM 890 N N . ASN A 1 109 ? 9.781 -7.342 -8.976 1.00 98.38 109 ASN A N 1
ATOM 891 C CA . ASN A 1 109 ? 9.567 -8.186 -7.801 1.00 98.38 109 ASN A CA 1
ATOM 892 C C . ASN A 1 109 ? 9.979 -7.480 -6.504 1.00 98.38 109 ASN A C 1
ATOM 894 O O . ASN A 1 109 ? 9.200 -7.479 -5.552 1.00 98.38 109 ASN A O 1
ATOM 898 N N . ASP A 1 110 ? 11.131 -6.809 -6.485 1.00 98.31 110 ASP A N 1
ATOM 899 C CA . ASP A 1 110 ? 11.585 -6.050 -5.315 1.00 98.31 110 ASP A CA 1
ATOM 900 C C . ASP A 1 110 ? 10.577 -4.948 -4.949 1.00 98.31 110 ASP A C 1
ATOM 902 O O . ASP A 1 110 ? 10.196 -4.774 -3.788 1.00 98.31 110 ASP A O 1
ATOM 906 N N . ILE A 1 111 ? 10.076 -4.218 -5.949 1.00 98.50 111 ILE A N 1
ATOM 907 C CA . ILE A 1 111 ? 9.118 -3.125 -5.748 1.00 98.50 111 ILE A CA 1
ATOM 908 C C . ILE A 1 111 ? 7.736 -3.660 -5.345 1.00 98.50 111 ILE A C 1
ATOM 910 O O . ILE A 1 111 ? 7.051 -3.034 -4.531 1.00 98.50 111 ILE A O 1
ATOM 914 N N . LYS A 1 112 ? 7.337 -4.834 -5.841 1.00 98.62 112 LYS A N 1
ATOM 915 C CA . LYS A 1 112 ? 6.127 -5.546 -5.412 1.00 98.62 112 LYS A CA 1
ATOM 916 C C . LYS A 1 112 ? 6.191 -5.932 -3.932 1.00 98.62 112 LYS A C 1
ATOM 918 O O . LYS A 1 112 ? 5.244 -5.637 -3.201 1.00 98.62 112 LYS A O 1
ATOM 923 N N . ASP A 1 113 ? 7.309 -6.492 -3.477 1.00 98.50 113 ASP A N 1
ATOM 924 C CA . ASP A 1 113 ? 7.517 -6.853 -2.069 1.00 98.50 113 ASP A CA 1
ATOM 925 C C . ASP A 1 113 ? 7.523 -5.612 -1.160 1.00 98.50 113 ASP A C 1
ATOM 927 O O . ASP A 1 113 ? 6.923 -5.610 -0.080 1.00 98.50 113 ASP A O 1
ATOM 931 N N . ILE A 1 114 ? 8.140 -4.515 -1.614 1.00 98.69 114 ILE A N 1
ATOM 932 C CA . ILE A 1 114 ? 8.099 -3.221 -0.919 1.00 98.69 114 ILE A CA 1
ATOM 933 C C . ILE A 1 114 ? 6.657 -2.700 -0.822 1.00 98.69 114 ILE A C 1
ATOM 935 O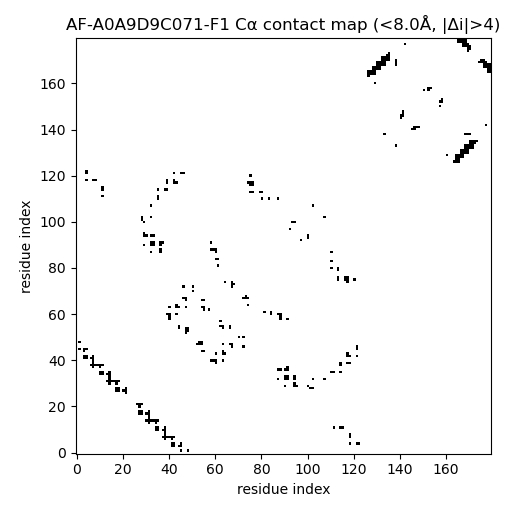 O . ILE A 1 114 ? 6.228 -2.278 0.256 1.00 98.69 114 ILE A O 1
ATOM 939 N N . ALA A 1 115 ? 5.896 -2.730 -1.919 1.00 98.62 115 ALA A N 1
ATOM 940 C CA . ALA A 1 115 ? 4.506 -2.281 -1.939 1.00 98.62 115 ALA A CA 1
ATOM 941 C C . ALA A 1 115 ? 3.638 -3.091 -0.966 1.00 98.62 115 ALA A C 1
ATOM 943 O O . ALA A 1 115 ? 2.884 -2.499 -0.187 1.00 98.62 115 ALA A O 1
ATOM 944 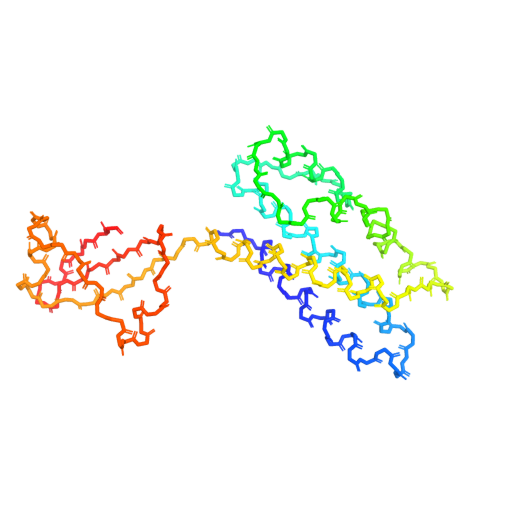N N . ASP A 1 116 ? 3.786 -4.418 -0.957 1.00 98.56 116 ASP A N 1
ATOM 945 C CA . ASP A 1 116 ? 3.069 -5.311 -0.045 1.00 98.56 116 ASP A CA 1
ATOM 946 C C . ASP A 1 116 ? 3.409 -5.004 1.417 1.00 98.56 116 ASP A C 1
ATOM 948 O O . ASP A 1 116 ? 2.504 -4.785 2.225 1.00 98.56 116 ASP A O 1
ATOM 952 N N . ALA A 1 117 ? 4.693 -4.853 1.754 1.00 98.50 117 ALA A N 1
ATOM 953 C CA . ALA A 1 117 ? 5.120 -4.521 3.113 1.00 98.50 117 ALA A CA 1
ATOM 954 C C . ALA A 1 117 ? 4.538 -3.184 3.614 1.00 98.50 117 ALA A C 1
ATOM 956 O O . ALA A 1 117 ? 4.122 -3.068 4.773 1.00 98.50 117 ALA A O 1
ATOM 957 N N . ILE A 1 118 ? 4.486 -2.163 2.752 1.00 98.38 118 ILE A N 1
ATOM 958 C CA . ILE A 1 118 ? 3.924 -0.853 3.105 1.00 98.38 118 ILE A CA 1
ATOM 959 C C . ILE A 1 118 ? 2.403 -0.943 3.263 1.00 98.38 118 ILE A C 1
ATOM 961 O O . ILE A 1 118 ? 1.861 -0.405 4.234 1.00 98.38 118 ILE A O 1
ATOM 965 N N . ILE A 1 119 ? 1.703 -1.617 2.347 1.00 98.12 119 ILE A N 1
ATOM 966 C CA . ILE A 1 119 ? 0.242 -1.773 2.395 1.00 98.12 119 ILE A CA 1
ATOM 967 C C . ILE A 1 119 ? -0.179 -2.585 3.624 1.00 98.12 119 ILE A C 1
ATOM 969 O O . ILE A 1 119 ? -1.099 -2.167 4.332 1.00 98.12 119 ILE A O 1
ATOM 973 N N . ASP A 1 120 ? 0.518 -3.676 3.935 1.00 96.00 120 ASP A N 1
ATOM 974 C CA . ASP A 1 120 ? 0.255 -4.506 5.114 1.00 96.00 120 ASP A CA 1
ATOM 975 C C . ASP A 1 120 ? 0.442 -3.719 6.412 1.00 96.00 120 ASP A C 1
ATOM 977 O O . ASP A 1 120 ? -0.372 -3.802 7.342 1.00 96.00 120 ASP A O 1
ATOM 981 N N . TYR A 1 121 ? 1.483 -2.887 6.472 1.00 95.50 121 TYR A N 1
ATOM 982 C CA . TYR A 1 121 ? 1.662 -1.974 7.590 1.00 95.50 121 TYR A CA 1
ATOM 983 C C . TYR A 1 121 ? 0.518 -0.960 7.675 1.00 95.50 121 TYR A C 1
ATOM 985 O O . TYR A 1 121 ? -0.056 -0.791 8.752 1.00 95.50 121 TYR A O 1
ATOM 993 N N . CYS A 1 122 ? 0.118 -0.339 6.563 1.00 94.44 122 CYS A N 1
ATOM 994 C CA . CYS A 1 122 ? -1.021 0.580 6.537 1.00 94.44 122 CYS A CA 1
ATOM 995 C C . CYS A 1 122 ? -2.309 -0.086 7.046 1.00 94.44 122 CYS A C 1
ATOM 997 O O . CYS A 1 122 ? -3.054 0.524 7.815 1.00 94.44 122 CYS A O 1
ATOM 999 N N . ASP A 1 123 ? -2.542 -1.346 6.682 1.00 92.06 123 ASP A N 1
ATOM 1000 C CA . ASP A 1 123 ? -3.659 -2.157 7.167 1.00 92.06 123 ASP A CA 1
ATOM 1001 C C . ASP A 1 123 ? -3.583 -2.478 8.654 1.00 92.06 123 ASP A C 1
ATOM 1003 O O . ASP A 1 123 ? -4.611 -2.592 9.327 1.00 92.06 123 ASP A O 1
ATOM 1007 N N . SER A 1 124 ? -2.376 -2.627 9.194 1.00 88.50 124 SER A N 1
ATOM 1008 C CA . SER A 1 124 ? -2.179 -2.797 10.632 1.00 88.50 124 SER A CA 1
ATOM 1009 C C . SER A 1 124 ? -2.542 -1.536 11.428 1.00 88.50 124 SER A C 1
ATOM 1011 O O . SER A 1 124 ? -2.927 -1.647 12.591 1.00 88.50 124 SER A O 1
ATOM 1013 N N . LEU A 1 125 ? -2.475 -0.355 10.799 1.00 86.81 125 LEU A N 1
ATOM 1014 C CA . LEU A 1 125 ? -2.821 0.931 11.413 1.00 86.81 125 LEU A CA 1
ATOM 1015 C C . LEU A 1 125 ? -4.323 1.237 11.378 1.00 86.81 125 LEU A C 1
ATOM 1017 O O . LEU A 1 125 ? -4.790 2.096 12.131 1.00 86.81 125 LEU A O 1
ATOM 1021 N N . VAL A 1 126 ? -5.092 0.563 10.515 1.00 83.06 126 VAL A N 1
ATOM 1022 C CA . VAL A 1 126 ? -6.546 0.742 10.448 1.00 83.06 126 VAL A CA 1
ATOM 1023 C C . VAL A 1 126 ? -7.170 0.198 11.728 1.00 83.06 126 VAL A C 1
ATOM 1025 O O . VAL A 1 126 ? -7.354 -1.006 11.891 1.00 83.06 126 VAL A O 1
ATOM 1028 N N . LYS A 1 127 ? -7.546 1.104 12.632 1.00 80.31 127 LYS A N 1
ATOM 1029 C CA . LYS A 1 127 ? -8.341 0.754 13.810 1.00 80.31 127 LYS A CA 1
ATOM 1030 C C . LYS A 1 127 ? -9.746 0.379 13.374 1.00 80.31 127 LYS A C 1
ATOM 1032 O O . LYS A 1 127 ? -10.447 1.173 12.742 1.00 80.31 127 LYS A O 1
ATOM 1037 N N . THR A 1 128 ? -10.174 -0.813 13.753 1.00 79.69 128 THR A N 1
ATOM 1038 C CA . THR A 1 128 ? -11.506 -1.325 13.447 1.00 79.69 128 THR A CA 1
ATOM 1039 C C . THR A 1 128 ? -12.387 -1.305 14.691 1.00 79.69 128 THR A C 1
ATOM 1041 O O . THR A 1 128 ? -11.922 -1.508 15.811 1.00 79.69 128 THR A O 1
ATOM 1044 N N . LEU A 1 129 ? -13.672 -0.988 14.500 1.00 82.06 129 LEU A N 1
ATOM 1045 C CA . LEU A 1 129 ? -14.678 -1.096 15.550 1.00 82.06 129 LEU A CA 1
ATOM 1046 C C . LEU A 1 129 ? -15.379 -2.443 15.412 1.00 82.06 129 LEU A C 1
ATOM 1048 O O . LEU A 1 129 ? -16.072 -2.685 14.424 1.00 82.06 129 LEU A O 1
ATOM 1052 N N . HIS A 1 130 ? -15.227 -3.296 16.415 1.00 85.25 130 HIS A N 1
ATOM 1053 C CA . HIS A 1 130 ? -15.849 -4.615 16.445 1.00 85.25 130 HIS A CA 1
ATOM 1054 C C . HIS A 1 130 ? -17.112 -4.588 17.292 1.00 85.25 130 HIS A C 1
ATOM 1056 O O . HIS A 1 130 ? -17.062 -4.253 18.472 1.00 85.25 130 HIS A O 1
ATOM 1062 N N . ASP A 1 131 ? -18.244 -4.991 16.724 1.00 87.38 131 ASP A N 1
ATOM 1063 C CA . ASP A 1 131 ? -19.488 -5.135 17.479 1.00 87.38 131 ASP A CA 1
ATOM 1064 C C . ASP A 1 131 ? -19.605 -6.547 18.080 1.00 87.38 131 ASP A C 1
ATOM 1066 O O . ASP A 1 131 ? -19.592 -7.565 17.378 1.00 87.38 131 ASP A O 1
ATOM 1070 N N . MET A 1 132 ? -19.772 -6.615 19.400 1.00 88.69 132 MET A N 1
ATOM 1071 C CA . MET A 1 132 ? -19.965 -7.855 20.151 1.00 88.69 132 MET A CA 1
ATOM 1072 C C . MET A 1 132 ? -21.225 -7.789 21.007 1.00 88.69 132 MET A C 1
ATOM 1074 O O . MET A 1 132 ? -21.512 -6.787 21.653 1.00 88.69 132 MET A O 1
ATOM 1078 N N . LYS A 1 133 ? -21.969 -8.893 21.052 1.00 89.69 133 LYS A N 1
ATOM 1079 C CA . LYS A 1 133 ? -23.140 -9.045 21.920 1.00 89.69 133 LYS A CA 1
ATOM 1080 C C . LYS A 1 133 ? -22.761 -9.851 23.158 1.00 89.69 133 LYS A C 1
ATOM 1082 O O . LYS A 1 133 ? -22.123 -10.895 23.024 1.00 89.69 133 LYS A O 1
ATOM 1087 N N . LEU A 1 134 ? -23.149 -9.373 24.336 1.00 88.62 134 LEU A N 1
ATOM 1088 C CA . LEU A 1 134 ? -22.884 -10.015 25.622 1.00 88.62 134 LEU A CA 1
ATOM 1089 C C . LEU A 1 134 ? -24.180 -10.204 26.405 1.00 88.62 134 LEU A C 1
ATOM 1091 O O . LEU A 1 134 ? -25.035 -9.321 26.404 1.00 88.62 134 LEU A O 1
ATOM 1095 N N . TYR A 1 135 ? -24.280 -11.327 27.114 1.00 90.06 135 TYR A N 1
ATOM 1096 C CA . TYR A 1 135 ? -25.286 -11.497 28.160 1.00 90.06 135 TYR A CA 1
ATOM 1097 C C . TYR A 1 135 ? -25.062 -10.490 29.295 1.00 90.06 135 TYR A C 1
ATOM 1099 O O . TYR A 1 135 ? -23.929 -10.054 29.518 1.00 90.06 135 TYR A O 1
ATOM 1107 N N . ASP A 1 136 ? -26.140 -10.159 30.005 1.00 91.88 136 ASP A N 1
ATOM 1108 C CA . ASP A 1 136 ? -26.193 -9.099 31.018 1.00 91.88 136 ASP A CA 1
ATOM 1109 C C . ASP A 1 136 ? -25.067 -9.206 32.061 1.00 91.88 136 ASP A C 1
ATOM 1111 O O . ASP A 1 136 ? -24.287 -8.267 32.227 1.00 91.88 136 ASP A O 1
ATOM 1115 N N . ASP A 1 137 ? -24.874 -10.392 32.647 1.00 89.06 137 ASP A N 1
ATOM 1116 C CA . ASP A 1 137 ? -23.814 -10.642 33.632 1.00 89.06 137 ASP A CA 1
ATOM 1117 C C . ASP A 1 137 ? -22.418 -10.320 33.081 1.00 89.06 137 ASP A C 1
ATOM 1119 O O . ASP A 1 137 ? -21.619 -9.621 33.703 1.00 89.06 137 ASP A O 1
ATOM 1123 N N . ALA A 1 138 ? -22.109 -10.800 31.872 1.00 87.56 138 ALA A N 1
ATOM 1124 C CA . ALA A 1 138 ? -20.810 -10.571 31.247 1.00 87.56 138 ALA A CA 1
ATOM 1125 C C . ALA A 1 138 ? -20.601 -9.095 30.882 1.00 87.56 138 ALA A C 1
ATOM 1127 O O . ALA A 1 138 ? -19.479 -8.598 30.994 1.00 87.56 138 ALA A O 1
ATOM 1128 N N . PHE A 1 139 ? -21.663 -8.406 30.460 1.00 90.19 139 PHE A N 1
ATOM 1129 C CA . PHE A 1 139 ? -21.634 -6.981 30.156 1.00 90.19 139 PHE A CA 1
ATOM 1130 C C . PHE A 1 139 ? -21.347 -6.153 31.414 1.00 90.19 139 PHE A C 1
ATOM 1132 O O . PHE A 1 139 ? -20.425 -5.337 31.410 1.00 90.19 139 PHE A O 1
ATOM 1139 N N . ASN A 1 140 ? -22.065 -6.414 32.509 1.00 89.81 140 ASN A N 1
ATOM 1140 C CA . ASN A 1 140 ? -21.902 -5.701 33.777 1.00 89.81 140 ASN A CA 1
ATOM 1141 C C . ASN A 1 140 ? -20.506 -5.904 34.383 1.00 89.81 140 ASN A C 1
ATOM 1143 O O . ASN A 1 140 ? -19.916 -4.962 34.911 1.00 89.81 140 ASN A O 1
ATOM 1147 N N . LEU A 1 141 ? -19.925 -7.097 34.238 1.00 89.19 141 LEU A N 1
ATOM 1148 C CA . LEU A 1 141 ? -18.552 -7.366 34.671 1.00 89.19 141 LEU A CA 1
ATOM 1149 C C . LEU A 1 141 ? -17.498 -6.547 33.898 1.00 89.19 141 LEU A C 1
ATOM 1151 O O . LEU A 1 141 ? -16.536 -6.063 34.496 1.00 89.19 141 LEU A O 1
ATOM 1155 N N . ILE A 1 142 ? -17.664 -6.369 32.581 1.00 87.69 142 ILE A N 1
ATOM 1156 C CA . ILE A 1 142 ? -16.764 -5.524 31.771 1.00 87.69 142 ILE A CA 1
ATOM 1157 C C . ILE A 1 142 ? -16.984 -4.045 32.101 1.00 87.69 142 ILE A C 1
ATOM 1159 O O . ILE A 1 142 ? -16.019 -3.319 32.331 1.00 87.69 142 ILE A O 1
ATOM 1163 N N . LYS A 1 143 ? -18.248 -3.614 32.191 1.00 90.00 143 LYS A N 1
ATOM 1164 C CA . LYS A 1 143 ? -18.641 -2.245 32.555 1.00 90.00 143 LYS A CA 1
ATOM 1165 C C . LYS A 1 143 ? -18.021 -1.805 33.881 1.00 90.00 143 LYS A C 1
ATOM 1167 O O . LYS A 1 143 ? -17.485 -0.705 33.976 1.00 90.00 143 LYS A O 1
ATOM 1172 N N . ASN A 1 144 ? -18.031 -2.692 34.873 1.00 90.62 144 ASN A N 1
ATOM 1173 C CA . ASN A 1 144 ? -17.490 -2.427 36.204 1.00 90.62 144 ASN A CA 1
ATOM 1174 C C . ASN A 1 144 ? -15.972 -2.656 36.308 1.00 90.62 144 ASN A C 1
ATOM 1176 O O . ASN A 1 144 ? -15.416 -2.523 37.395 1.00 90.62 144 ASN A O 1
ATOM 1180 N N . LYS A 1 145 ? -15.289 -2.992 35.201 1.00 83.38 145 LYS A N 1
ATOM 1181 C CA . LYS A 1 145 ? -13.843 -3.282 35.140 1.00 83.38 145 LYS A CA 1
ATOM 1182 C C . LYS A 1 145 ? -13.390 -4.403 36.089 1.00 83.38 145 LYS A C 1
ATOM 1184 O O . LYS A 1 145 ? -12.222 -4.461 36.461 1.00 83.38 145 LYS A O 1
ATOM 1189 N N . THR A 1 146 ? -14.294 -5.304 36.476 1.00 83.38 146 THR A N 1
ATOM 1190 C CA . THR A 1 146 ? -14.007 -6.415 37.402 1.00 83.38 146 THR A CA 1
ATOM 1191 C C . THR A 1 146 ? -13.614 -7.703 36.686 1.00 83.38 146 THR A C 1
ATOM 1193 O O . THR A 1 146 ? -13.140 -8.643 37.319 1.00 83.38 146 THR A O 1
ATOM 1196 N N . LYS A 1 147 ? -13.778 -7.756 35.361 1.00 73.69 147 LYS A N 1
ATOM 1197 C CA . LYS A 1 147 ? -13.340 -8.872 34.524 1.00 73.69 147 LYS A CA 1
ATOM 1198 C C . LYS A 1 147 ? -12.164 -8.470 33.648 1.00 73.69 147 LYS A C 1
ATOM 1200 O O . LYS A 1 147 ? -12.298 -7.621 32.770 1.00 73.69 147 LYS A O 1
ATOM 1205 N N . THR A 1 148 ? -11.041 -9.156 33.832 1.00 61.53 148 THR A N 1
ATOM 1206 C CA . THR A 1 148 ? -9.946 -9.166 32.861 1.00 61.53 148 THR A CA 1
ATOM 1207 C C . THR A 1 148 ? -10.420 -9.927 31.625 1.00 61.53 148 THR A C 1
ATOM 1209 O O . THR A 1 148 ? -10.907 -11.056 31.726 1.00 61.53 148 THR A O 1
ATOM 1212 N N . ILE A 1 149 ? -10.338 -9.305 30.450 1.00 62.09 149 ILE A N 1
ATOM 1213 C CA . ILE A 1 149 ? -10.707 -9.953 29.189 1.00 62.09 149 ILE A CA 1
ATOM 1214 C C . ILE A 1 149 ? -9.601 -10.959 28.840 1.00 62.09 149 ILE A C 1
ATOM 1216 O O . ILE A 1 149 ? -8.641 -10.630 28.152 1.00 62.09 149 ILE A O 1
ATOM 1220 N N . GLU A 1 150 ? -9.716 -12.194 29.333 1.00 57.31 150 GLU A N 1
ATOM 1221 C CA . GLU A 1 150 ? -8.901 -13.312 28.851 1.00 57.31 150 GLU A CA 1
ATOM 1222 C C . GLU A 1 150 ? -9.426 -13.790 27.494 1.00 57.31 150 GLU A C 1
ATOM 1224 O O . GLU A 1 150 ? -10.580 -14.208 27.335 1.00 57.31 150 GLU A O 1
ATOM 1229 N N . MET A 1 151 ? -8.564 -13.709 26.485 1.00 52.47 151 MET A N 1
ATOM 1230 C CA . MET A 1 151 ? -8.920 -13.985 25.102 1.00 52.47 151 MET A CA 1
ATOM 1231 C C . MET A 1 151 ? -8.891 -15.498 24.833 1.00 52.47 151 MET A C 1
ATOM 1233 O O . MET A 1 151 ? -7.840 -16.083 24.591 1.00 52.47 151 MET A O 1
ATOM 1237 N N . ARG A 1 152 ? -10.054 -16.164 24.848 1.00 56.53 152 ARG A N 1
ATOM 1238 C CA . ARG A 1 152 ? -10.167 -17.559 24.375 1.00 56.53 152 ARG A CA 1
ATOM 1239 C C . ARG A 1 152 ? -10.131 -17.588 22.837 1.00 56.53 152 ARG A C 1
ATOM 1241 O O . ARG A 1 152 ? -11.076 -17.156 22.178 1.00 56.53 152 ARG A O 1
ATOM 1248 N N . LEU A 1 153 ? -9.032 -18.096 22.279 1.00 49.78 153 LEU A N 1
ATOM 1249 C CA . LEU A 1 153 ? -8.586 -17.947 20.879 1.00 49.78 153 LEU A CA 1
ATOM 1250 C C . LEU A 1 153 ? -9.251 -18.865 19.821 1.00 49.78 153 LEU A C 1
ATOM 1252 O O . LEU A 1 153 ? -8.760 -18.959 18.697 1.00 49.78 153 LEU A O 1
ATOM 1256 N N . ASN A 1 154 ? -10.389 -19.503 20.118 1.00 54.72 154 ASN A N 1
ATOM 1257 C CA . ASN A 1 154 ? -10.987 -20.511 19.219 1.00 54.72 154 ASN A CA 1
ATOM 1258 C C . ASN A 1 154 ? -12.173 -20.019 18.360 1.00 54.72 154 ASN A C 1
ATOM 1260 O O . ASN A 1 154 ? -12.775 -20.816 17.646 1.00 54.72 154 ASN A O 1
ATOM 1264 N N . ASP A 1 155 ? -12.514 -18.725 18.382 1.00 70.69 155 ASP A N 1
ATOM 1265 C CA . ASP A 1 155 ? -13.636 -18.159 17.609 1.00 70.69 155 ASP A CA 1
ATOM 1266 C C . ASP A 1 155 ? -13.137 -17.281 16.447 1.00 70.69 155 ASP A C 1
ATOM 1268 O O . ASP A 1 155 ? -12.325 -16.376 16.653 1.00 70.69 155 ASP A O 1
ATOM 1272 N N . LYS A 1 156 ? -13.658 -17.518 15.231 1.00 68.62 156 LYS A N 1
ATOM 1273 C CA . LYS A 1 156 ? -13.317 -16.783 13.998 1.00 68.62 156 LYS A CA 1
ATOM 1274 C C . LYS A 1 156 ? -13.455 -15.265 14.151 1.00 68.62 156 LYS A C 1
ATOM 1276 O O . LYS A 1 156 ? -12.629 -14.544 13.605 1.00 68.62 156 LYS A O 1
ATOM 1281 N N . LYS A 1 157 ? -14.436 -14.769 14.918 1.00 67.94 157 LYS A N 1
ATOM 1282 C CA . LYS A 1 157 ? -14.607 -13.320 15.147 1.00 67.94 157 LYS A CA 1
ATOM 1283 C C . LYS A 1 157 ? -13.515 -12.735 16.040 1.00 67.94 157 LYS A C 1
ATOM 1285 O O . LYS A 1 157 ? -13.078 -11.616 15.817 1.00 67.94 157 LYS A O 1
ATOM 1290 N N . ARG A 1 158 ? -13.044 -13.501 17.030 1.00 70.25 158 ARG A N 1
ATOM 1291 C CA . ARG A 1 158 ? -11.997 -13.057 17.966 1.00 70.25 158 ARG A CA 1
ATOM 1292 C C . ARG A 1 158 ? -10.602 -13.069 17.337 1.00 70.25 158 ARG A C 1
ATOM 1294 O O . ARG A 1 158 ? -9.748 -12.327 17.797 1.00 70.25 158 ARG A O 1
ATOM 1301 N N . LYS A 1 159 ? -10.390 -13.844 16.263 1.00 72.06 159 LYS A N 1
ATOM 1302 C CA . LYS A 1 159 ? -9.149 -13.820 15.464 1.00 72.06 159 LYS A CA 1
ATOM 1303 C C . LYS A 1 159 ? -8.937 -12.516 14.684 1.00 72.06 159 LYS A C 1
ATOM 1305 O O . LYS A 1 159 ? -7.821 -12.265 14.253 1.00 72.06 159 LYS A O 1
ATOM 1310 N N . LEU A 1 160 ? -9.989 -11.719 14.485 1.00 74.62 160 LEU A N 1
ATOM 1311 C CA . LEU A 1 160 ? -9.914 -10.450 13.754 1.00 74.62 160 LEU A CA 1
ATOM 1312 C C . LEU A 1 160 ? -9.496 -9.268 14.639 1.00 74.62 160 LEU A C 1
ATOM 1314 O O . LEU A 1 160 ? -9.194 -8.207 14.106 1.00 74.62 160 LEU A O 1
ATOM 1318 N N . LEU A 1 161 ? -9.492 -9.442 15.965 1.00 78.44 161 LEU A N 1
ATOM 1319 C CA . LEU A 1 161 ? -9.133 -8.389 16.911 1.00 78.44 161 LEU A CA 1
ATOM 1320 C C . LEU A 1 161 ? -7.628 -8.139 16.881 1.00 78.44 161 LEU A C 1
ATOM 1322 O O . LEU A 1 161 ? -6.836 -9.058 17.108 1.00 78.44 161 LEU A O 1
ATOM 1326 N N . LYS A 1 162 ? -7.239 -6.884 16.677 1.00 76.88 162 LYS A N 1
ATOM 1327 C CA . LYS A 1 162 ? -5.857 -6.415 16.770 1.00 76.88 162 LYS A CA 1
ATOM 1328 C C . LYS A 1 162 ? -5.705 -5.468 17.957 1.00 76.88 162 LYS A C 1
ATOM 1330 O O . LYS A 1 162 ? -6.641 -4.794 18.385 1.00 76.88 162 LYS A O 1
ATOM 1335 N N . LYS A 1 163 ? -4.498 -5.411 18.523 1.00 74.88 163 LYS A N 1
ATOM 1336 C CA . LYS A 1 163 ? -4.191 -4.460 19.598 1.00 74.88 163 LYS A CA 1
ATOM 1337 C C . LYS A 1 163 ? -4.425 -3.033 19.088 1.00 74.88 163 LYS A C 1
ATOM 1339 O O . LYS A 1 163 ? -3.836 -2.644 18.088 1.00 74.88 163 LYS A O 1
ATOM 1344 N N . GLY A 1 164 ? -5.236 -2.258 19.807 1.00 73.62 164 GLY A N 1
ATOM 1345 C CA . GLY A 1 164 ? -5.582 -0.881 19.436 1.00 73.62 164 GLY A CA 1
ATOM 1346 C C . GLY A 1 164 ? -6.894 -0.728 18.658 1.00 73.62 164 GLY A C 1
ATOM 1347 O O . GLY A 1 164 ? -7.299 0.412 18.424 1.00 73.62 164 GLY A O 1
ATOM 1348 N N . ASP A 1 165 ? -7.561 -1.831 18.303 1.00 83.06 165 ASP A N 1
ATOM 1349 C CA . ASP A 1 165 ? -8.956 -1.816 17.858 1.00 83.06 165 ASP A CA 1
ATOM 1350 C C . ASP A 1 165 ? -9.901 -1.377 18.981 1.00 83.06 165 ASP A C 1
ATOM 1352 O O . ASP A 1 165 ? -9.595 -1.523 20.166 1.00 83.06 165 ASP A O 1
ATOM 1356 N N . PHE A 1 166 ? -11.081 -0.902 18.589 1.00 83.75 166 PHE A N 1
ATOM 1357 C CA . PHE A 1 166 ? -12.173 -0.611 19.510 1.00 83.75 166 PHE A CA 1
ATOM 1358 C C . PHE A 1 166 ? -13.174 -1.759 19.511 1.00 83.75 166 PHE A C 1
ATOM 1360 O O . PHE A 1 166 ? -13.482 -2.339 18.466 1.00 83.75 166 PHE A O 1
ATOM 1367 N N . ILE A 1 167 ? -13.756 -2.055 20.666 1.00 87.25 167 ILE A N 1
ATOM 1368 C CA . ILE A 1 167 ? -14.822 -3.050 20.776 1.00 87.25 167 ILE A CA 1
ATOM 1369 C C . ILE A 1 167 ? -16.070 -2.378 21.328 1.00 87.25 167 ILE A C 1
ATOM 1371 O O . ILE A 1 167 ? -16.069 -1.838 22.431 1.00 87.25 167 ILE A O 1
ATOM 1375 N N . ARG A 1 168 ? -17.168 -2.442 20.571 1.00 90.31 168 ARG A N 1
ATOM 1376 C CA . ARG A 1 168 ? -18.496 -2.076 21.052 1.00 90.31 168 ARG A CA 1
ATOM 1377 C C . ARG A 1 168 ? -19.200 -3.314 21.595 1.00 90.31 168 ARG A C 1
ATOM 1379 O O . ARG A 1 168 ? -19.675 -4.160 20.838 1.00 90.31 168 ARG A O 1
ATOM 1386 N N . PHE A 1 169 ? -19.338 -3.388 22.909 1.00 91.50 169 PHE A N 1
ATOM 1387 C CA . PHE A 1 169 ? -20.188 -4.370 23.567 1.00 91.50 169 PHE A CA 1
ATOM 1388 C C . PHE A 1 169 ? -21.637 -3.890 23.589 1.00 91.50 169 PHE A C 1
ATOM 1390 O O . PHE A 1 169 ? -21.903 -2.736 23.907 1.00 91.50 169 PHE A O 1
ATOM 1397 N N . THR A 1 170 ? -22.574 -4.778 23.265 1.00 94.00 170 THR A N 1
ATOM 1398 C CA . THR A 1 170 ? -24.019 -4.559 23.393 1.00 94.00 170 THR A CA 1
ATOM 1399 C C . THR A 1 170 ? -24.600 -5.601 24.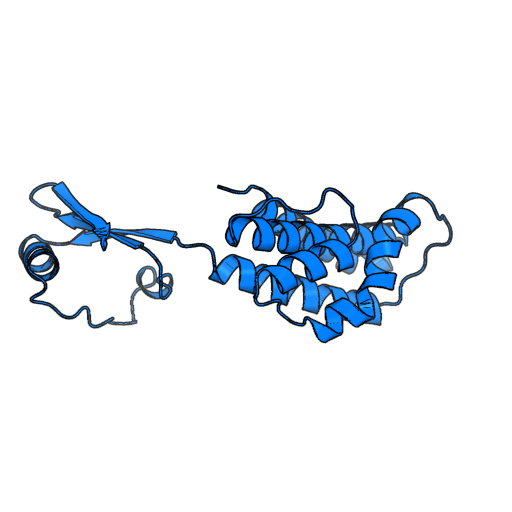340 1.00 94.00 170 THR A C 1
ATOM 1401 O O . THR A 1 170 ? -24.461 -6.802 24.093 1.00 94.00 170 THR A O 1
ATOM 1404 N N . ASN A 1 171 ? -25.260 -5.153 25.401 1.00 94.25 171 ASN A N 1
ATOM 1405 C CA . ASN A 1 171 ? -26.016 -6.011 26.300 1.00 94.25 171 ASN A CA 1
ATOM 1406 C C . ASN A 1 171 ? -27.233 -6.582 25.556 1.00 94.25 171 ASN A C 1
ATOM 1408 O O . ASN A 1 171 ? -28.049 -5.835 25.018 1.00 94.25 171 ASN A O 1
ATOM 1412 N N . THR A 1 172 ? -27.360 -7.906 25.496 1.00 94.38 172 THR A N 1
ATOM 1413 C CA . THR A 1 172 ? -28.458 -8.565 24.772 1.00 94.38 172 THR A CA 1
ATOM 1414 C C . THR A 1 172 ? -29.817 -8.409 25.443 1.00 94.38 172 THR A C 1
ATOM 1416 O O . THR A 1 172 ? -30.823 -8.589 24.765 1.00 94.38 172 THR A O 1
ATOM 1419 N N . LEU A 1 173 ? -29.850 -8.116 26.746 1.00 94.44 173 LEU A N 1
ATOM 1420 C CA . LEU A 1 173 ? -31.075 -7.935 27.521 1.00 94.44 173 LEU A CA 1
ATOM 1421 C C . LEU A 1 173 ? -31.552 -6.480 27.479 1.00 94.44 173 LEU A C 1
ATOM 1423 O O . LEU A 1 173 ? -32.706 -6.221 27.154 1.00 94.44 173 L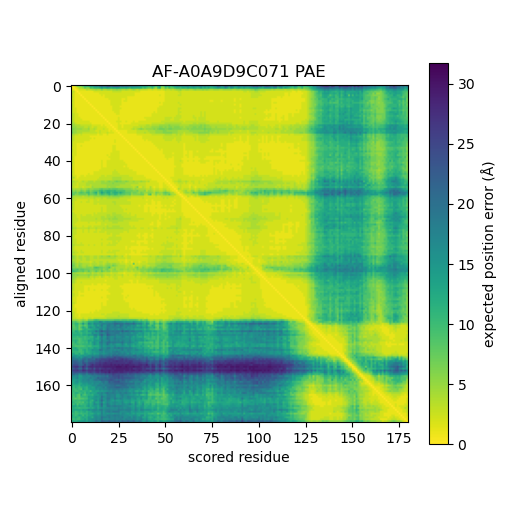EU A O 1
ATOM 1427 N N . THR A 1 174 ? -30.665 -5.531 27.788 1.00 95.56 174 THR A N 1
ATOM 1428 C CA . THR A 1 174 ? -31.032 -4.109 27.931 1.00 95.56 174 THR A CA 1
ATOM 1429 C C . THR A 1 174 ? -30.803 -3.284 26.665 1.00 95.56 174 THR A C 1
ATOM 1431 O O . THR A 1 174 ? -31.310 -2.171 26.553 1.00 95.56 174 THR A O 1
ATOM 1434 N N . GLY A 1 175 ? -30.014 -3.792 25.712 1.00 93.88 175 GLY A N 1
ATOM 1435 C CA . GLY A 1 175 ? -29.563 -3.034 24.542 1.00 93.88 175 GLY A CA 1
ATOM 1436 C C . GLY A 1 175 ? -28.485 -1.987 24.847 1.00 93.88 175 GLY A C 1
ATOM 1437 O O . GLY A 1 175 ? -28.059 -1.282 23.929 1.00 93.88 175 GLY A O 1
ATOM 1438 N N . GLU A 1 176 ? -28.029 -1.884 26.102 1.00 95.38 176 GLU A N 1
ATOM 1439 C CA . GLU A 1 176 ? -26.981 -0.949 26.517 1.00 95.38 176 GLU A CA 1
ATOM 1440 C C . GLU A 1 176 ? -25.684 -1.189 25.730 1.00 95.38 176 GLU A C 1
ATOM 1442 O O . GLU A 1 176 ? -25.312 -2.333 25.461 1.00 95.38 176 GLU A O 1
ATOM 1447 N N . LYS A 1 177 ? -24.987 -0.106 25.363 1.00 94.25 177 LYS A N 1
ATOM 1448 C CA . LYS A 1 177 ? -23.746 -0.149 24.584 1.00 94.25 177 LYS A CA 1
ATOM 1449 C C . LYS A 1 177 ? -22.578 0.441 25.364 1.00 94.25 177 LYS A C 1
ATOM 1451 O O . LYS A 1 177 ? -22.694 1.523 25.927 1.00 94.25 177 LYS A O 1
ATOM 1456 N N . LEU A 1 178 ? -21.443 -0.244 25.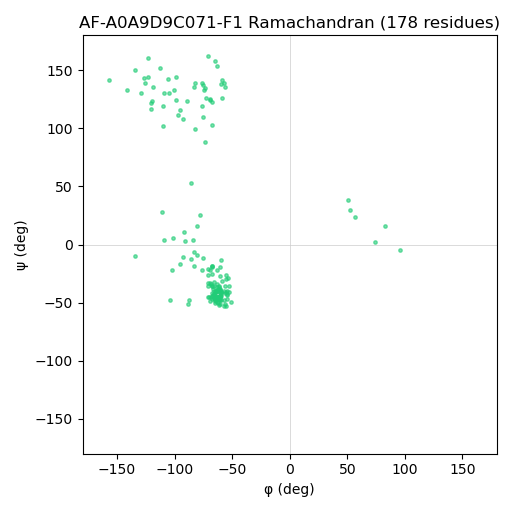317 1.00 91.88 178 LEU A N 1
ATOM 1457 C CA . LEU A 1 178 ? -20.179 0.176 25.917 1.00 91.88 178 LEU A CA 1
ATOM 1458 C C . LEU A 1 178 ? -19.074 0.069 24.863 1.00 91.88 178 LEU A C 1
ATOM 1460 O O . LEU A 1 178 ? -18.972 -0.963 24.205 1.00 91.88 178 LEU A O 1
ATOM 1464 N N . ILE A 1 179 ? -18.268 1.119 24.690 1.00 88.75 179 ILE A N 1
ATOM 1465 C CA . ILE A 1 179 ? -17.087 1.096 23.814 1.00 88.75 179 ILE A CA 1
ATOM 1466 C C . ILE A 1 179 ? -15.844 1.006 24.695 1.00 88.75 179 ILE A C 1
ATOM 1468 O O . ILE A 1 179 ? -15.715 1.760 25.661 1.00 88.75 179 ILE A O 1
ATOM 1472 N N . CYS A 1 180 ? -14.967 0.066 24.362 1.00 79.56 180 CYS A N 1
ATOM 1473 C CA . CYS A 1 180 ? -13.695 -0.187 25.025 1.00 79.56 180 CYS A CA 1
ATOM 1474 C C . CYS A 1 180 ? -12.551 -0.111 24.018 1.00 79.56 180 CYS A C 1
ATOM 1476 O O . CYS A 1 180 ? -12.787 -0.482 22.842 1.00 79.56 180 CYS A O 1
#

Radius of gyration: 21.48 Å; Cα contacts (8 Å, |Δi|>4): 217; chains: 1; bounding box: 48×38×64 Å

Mean predicted aligned error: 7.49 Å

Sequence (180 aa):
MSKLLARAKVKRVNAEYDYQNISIDDAYIDDCCYNLEQAIEFALKYLVEMNGENYVENHDIRAQMNKLKSLNAYIPCEKELRLHASTINSWEVETRYNDNFVALIEDINDIKDIADAIIDYCDSLVKTLHDMKLYDDAFNLIKNKTKTIEMRLNDKKRKLLKKGDFIRFTNTLTGEKLIC

Nearest PDB structures (foldseek):
  2hsb-assembly1_A  TM=6.650E-01  e=9.653E-03  Archaeoglobus fulgidus
  1m56-assembly1_C  TM=4.716E-01  e=3.204E+00  Cereibacter sphaeroides
  2b0h-assembly1_A  TM=3.648E-01  e=1.503E+00  Mus musculus
  8dt0-assembly2_B  TM=3.338E-01  e=3.370E+00  synthetic construct

Foldseek 3Di:
DDCLLVLLVVLLVLLVVLLVCCVPDVLSVLSNLQSLLSSLQSLLQLQQVLLVHGADPDSQSVSSLVSCVVSVHDQPPSVLCVVCRVVSSCSNPCSVPPPPDDDDPVSSVSSSVSSVRSSVVSVLSDAAEAEDEDEPVVVVCVVVVVDDPDQPPPDPSSVPDDPRHKYWYAHPPPRDIDID

Solvent-accessible surface area (backbone atoms only — not comparable to full-atom values): 10161 Å² total; per-residue (Å²): 130,83,64,34,54,62,49,12,51,52,26,42,52,49,18,50,56,23,56,76,40,39,88,77,41,67,69,23,49,30,50,16,44,33,22,43,34,50,15,40,49,27,33,49,39,36,53,30,46,76,72,76,41,84,56,67,98,57,88,44,57,61,58,42,51,53,52,32,51,76,67,73,49,89,60,67,61,51,69,59,52,60,68,44,33,65,62,43,44,45,26,68,52,36,48,77,73,39,98,80,62,82,78,57,69,65,58,54,50,55,52,49,53,48,35,49,48,39,46,53,50,54,58,72,67,59,67,48,79,44,82,42,80,30,55,55,71,64,38,53,34,50,75,68,67,75,48,82,88,76,83,75,86,86,42,79,75,64,72,71,66,54,95,80,42,38,38,36,39,27,23,72,78,80,64,50,76,46,80,84

pLDDT: mean 90.95, std 10.12, range [49.78, 98.69]

Secondary structure (DSSP, 8-state):
--SHHHHHHHHHHHHHHHHHHTTT-THHHHHHHHHHHHHHHHHHHHHHHHTTSPPPSSS-HHHHHHHHHHTT---TTHHHHHHHHHHHHHHHHHHHH-TT----HHHHHHHHHHHHHHHHHHHHH---EEEEEE-HHHHHHHHTT-S-----TT-TTGGG--TT-EEEEEETTT--EEE-